Protein AF-A0A4Q3RGC9-F1 (afdb_monomer)

Foldseek 3Di:
DDDDDDDDDDPPPPPPDDDAEEWEAQQAAEREPPQQVRTVVRPPDDDQAYEYEYACVRRVDAHEYEDQEGHYAAYEYDNQYHYEHEDPDPDEEHEYENPHDPDARYEAAANHEYEYEYAAQYEYEYEYDPPHAEEHAEEYEYDYHYQYAYEYADQRRYAYDPNYDYYHDGPDQRYDHPDPDDDDDSDD

Secondary structure (DSSP, 8-state):
---------------------EEEE-S-TT--TT-GGGEES--SS--TT-EEEEEHHHH-S-EEE--SSEEESEEEEESS-EEEEEE-SSSSEEEEEE---SS-SEEE-TT-EEEEEESSS-EEEEEE-TT--EEESSEEEE-SSS--EEEESSTTSEEE-TT-EEEE--SS-SEEESSS--SS----

Solvent-accessible surface area (backbone atoms only — not comparable to full-atom values): 9955 Å² total; per-residue (Å²): 142,84,83,86,82,82,82,81,83,80,81,80,79,81,77,80,76,81,72,72,46,69,29,35,51,61,35,47,44,72,27,56,61,84,42,26,79,25,25,45,61,63,52,83,71,88,46,52,45,26,32,44,34,40,43,17,74,75,38,74,51,61,27,47,31,42,66,75,58,50,49,26,2,23,44,39,29,30,70,47,13,36,42,34,39,40,42,82,60,98,64,63,67,24,39,45,30,32,55,31,57,93,70,71,14,36,35,29,32,56,76,7,35,44,32,33,25,19,89,38,79,25,20,19,32,40,34,40,36,70,90,30,37,28,44,29,35,13,37,40,37,28,33,50,63,10,65,16,29,43,32,39,62,43,90,80,28,61,42,58,42,90,86,32,47,81,47,64,51,34,92,46,68,33,71,31,53,86,62,87,86,73,88,85,81,80,80,119

Sequence (188 aa):
MKRHLLTGFFLLCIFTAFSQTTYSWVGGANGAWGTAANWNPARTTPATNDILVFDGVSIGGPVLTQPSSETIGQLVLEANADLTLERTSTAGTSTLTIGGASGTDLSISSDSKLTLQSAATFNTVMIMASGTTGEVSGNVVITGGGNNRISVKDAGALSFLAGSAAAGNSATSPFSTTTAGTTGSALH

Structure (mmCIF, N/CA/C/O backbone):
data_AF-A0A4Q3RGC9-F1
#
_entry.id   AF-A0A4Q3RGC9-F1
#
loop_
_atom_site.group_PDB
_atom_site.id
_atom_site.type_symbol
_atom_site.label_atom_id
_atom_site.label_alt_id
_atom_site.label_comp_id
_atom_site.label_asym_id
_atom_site.label_entity_id
_atom_site.label_seq_id
_atom_site.pdbx_PDB_ins_code
_atom_site.Cartn_x
_atom_site.Cartn_y
_atom_site.Cartn_z
_atom_site.occupancy
_atom_site.B_iso_or_equiv
_atom_site.auth_seq_id
_atom_site.auth_comp_id
_atom_site.auth_asym_id
_atom_site.auth_atom_id
_atom_site.pdbx_PDB_model_num
ATOM 1 N N . MET A 1 1 ? -43.057 56.807 -15.069 1.00 45.31 1 MET A N 1
ATOM 2 C CA . MET A 1 1 ? -42.564 55.521 -15.612 1.00 45.31 1 MET A CA 1
ATOM 3 C C . MET A 1 1 ? -41.048 55.446 -15.466 1.00 45.31 1 MET A C 1
ATOM 5 O O . MET A 1 1 ? -40.364 56.010 -16.305 1.00 45.31 1 MET A O 1
ATOM 9 N N . LYS A 1 2 ? -40.520 54.808 -14.412 1.00 39.91 2 LYS A N 1
ATOM 10 C CA . LYS A 1 2 ? -39.113 54.363 -14.323 1.00 39.91 2 LYS A CA 1
ATOM 11 C C . LYS A 1 2 ? -39.059 53.141 -13.396 1.00 39.91 2 LYS A C 1
ATOM 13 O O . LYS A 1 2 ? -39.141 53.292 -12.184 1.00 39.91 2 LYS A O 1
ATOM 18 N N . ARG A 1 3 ? -39.018 51.932 -13.967 1.00 44.28 3 ARG A N 1
ATOM 19 C CA . ARG A 1 3 ? -38.710 50.689 -13.239 1.00 44.28 3 ARG A CA 1
ATOM 20 C C . ARG A 1 3 ? -37.220 50.432 -13.432 1.00 44.28 3 ARG A C 1
ATOM 22 O O . ARG A 1 3 ? -36.791 50.197 -14.556 1.00 44.28 3 ARG A O 1
ATOM 29 N N . HIS A 1 4 ? -36.447 50.528 -12.356 1.00 47.84 4 HIS A N 1
ATOM 30 C CA . HIS A 1 4 ? -35.043 50.136 -12.351 1.00 47.84 4 HIS A CA 1
ATOM 31 C C . HIS A 1 4 ? -34.967 48.606 -12.328 1.00 47.84 4 HIS A C 1
ATOM 33 O O . HIS A 1 4 ? -35.461 47.964 -11.404 1.00 47.84 4 HIS A O 1
ATOM 39 N N . LEU A 1 5 ? -34.419 48.041 -13.401 1.00 48.16 5 LEU A N 1
ATOM 40 C CA . LEU A 1 5 ? -34.150 46.619 -13.563 1.00 48.16 5 LEU A CA 1
ATOM 41 C C . LEU A 1 5 ? -32.868 46.289 -12.783 1.00 48.16 5 LEU A C 1
ATOM 43 O O . LEU A 1 5 ? -31.801 46.800 -13.112 1.00 48.16 5 LEU A O 1
ATOM 47 N N . LEU A 1 6 ? -32.992 45.483 -11.729 1.00 49.03 6 LEU A N 1
ATOM 48 C CA . LEU A 1 6 ? -31.876 44.986 -10.929 1.00 49.03 6 LEU A CA 1
ATOM 49 C C . LEU A 1 6 ? -31.350 43.697 -11.579 1.00 49.03 6 LEU A C 1
ATOM 51 O O . LEU A 1 6 ? -32.001 42.656 -11.518 1.00 49.03 6 LEU A O 1
ATOM 55 N N . THR A 1 7 ? -30.199 43.774 -12.241 1.00 55.00 7 THR A N 1
ATOM 56 C CA . THR A 1 7 ? -29.522 42.629 -12.863 1.00 55.00 7 THR A CA 1
ATOM 57 C C . THR A 1 7 ? -28.721 41.879 -11.796 1.00 55.00 7 THR A C 1
ATOM 59 O O . THR A 1 7 ? -27.694 42.366 -11.330 1.00 55.00 7 THR A O 1
ATOM 62 N N . GLY A 1 8 ? -29.197 40.707 -11.373 1.00 57.28 8 GLY A N 1
ATOM 63 C CA . GLY A 1 8 ? -28.457 39.810 -10.483 1.00 57.28 8 GLY A CA 1
ATOM 64 C C . GLY A 1 8 ? -27.400 39.020 -11.257 1.00 57.28 8 GLY A C 1
ATOM 65 O O . GLY A 1 8 ? -27.738 38.250 -12.153 1.00 57.28 8 GLY A O 1
ATOM 66 N N . PHE A 1 9 ? -26.125 39.210 -10.919 1.00 58.22 9 PHE A N 1
ATOM 67 C CA . PHE A 1 9 ? -25.002 38.421 -11.428 1.00 58.22 9 PHE A CA 1
ATOM 68 C C . PHE A 1 9 ? -24.900 37.123 -10.610 1.00 58.22 9 PHE A C 1
ATOM 70 O O . PHE A 1 9 ? -24.513 37.148 -9.443 1.00 58.22 9 PHE A O 1
ATOM 77 N N . PHE A 1 10 ? -25.309 35.996 -11.195 1.00 57.94 10 PHE A N 1
ATOM 78 C CA . PHE A 1 10 ? -25.214 34.677 -10.569 1.00 57.94 10 PHE A CA 1
ATOM 79 C C . PHE A 1 10 ? -23.791 34.137 -10.773 1.00 57.94 10 PHE A C 1
ATOM 81 O O . PHE A 1 10 ? -23.438 33.686 -11.862 1.00 57.94 10 PHE A O 1
ATOM 88 N N . LEU A 1 11 ? -22.951 34.241 -9.741 1.00 63.03 11 LEU A N 1
ATOM 89 C CA . LEU A 1 11 ? -21.610 33.660 -9.729 1.00 63.03 11 LEU A CA 1
ATOM 90 C C . LEU A 1 11 ? -21.741 32.135 -9.586 1.00 63.03 11 LEU A C 1
ATOM 92 O O . LEU A 1 11 ? -22.001 31.621 -8.499 1.00 63.03 11 LEU A O 1
ATOM 96 N N . LEU A 1 12 ? -21.582 31.410 -10.692 1.00 57.38 12 LEU A N 1
ATOM 97 C CA . LEU A 1 12 ? -21.500 29.953 -10.697 1.00 57.38 12 LEU A CA 1
ATOM 98 C C . LEU A 1 12 ? -20.126 29.537 -10.141 1.00 57.38 12 LEU A C 1
ATOM 100 O O . LEU A 1 12 ? -19.141 29.488 -10.875 1.00 57.38 12 LEU A O 1
ATOM 104 N N . CYS A 1 13 ? -20.041 29.261 -8.837 1.00 52.66 13 CYS A N 1
ATOM 105 C CA . CYS A 1 13 ? -18.886 28.570 -8.262 1.00 52.66 13 CYS A CA 1
ATOM 106 C C . CYS A 1 13 ? -18.872 27.133 -8.793 1.00 52.66 13 CYS A C 1
ATOM 108 O O . CYS A 1 13 ? -19.670 26.297 -8.372 1.00 52.66 13 CYS A O 1
ATOM 110 N N . ILE A 1 14 ? -17.978 26.849 -9.737 1.00 56.75 14 ILE A N 1
ATOM 111 C CA . ILE A 1 14 ? -17.737 25.490 -10.216 1.00 56.75 14 ILE A CA 1
ATOM 112 C C . ILE A 1 14 ? -16.969 24.759 -9.107 1.00 56.75 14 ILE A C 1
ATOM 114 O O . ILE A 1 14 ? -15.755 24.894 -8.989 1.00 56.75 14 ILE A O 1
ATOM 118 N N . PHE A 1 15 ? -17.680 24.015 -8.259 1.00 55.50 15 PHE A N 1
ATOM 119 C CA . PHE A 1 15 ? -17.057 23.047 -7.360 1.00 55.50 15 PHE A CA 1
ATOM 120 C C . PHE A 1 15 ? -16.666 21.820 -8.185 1.00 55.50 15 PHE A C 1
ATOM 122 O O . PHE A 1 15 ? -17.518 21.026 -8.577 1.00 55.50 15 PHE A O 1
ATOM 129 N N . THR A 1 16 ? -15.376 21.653 -8.465 1.00 54.00 16 THR A N 1
ATOM 130 C CA . THR A 1 16 ? -14.856 20.384 -8.979 1.00 54.00 16 THR A CA 1
ATOM 131 C C . THR A 1 16 ? -14.802 19.391 -7.823 1.00 54.00 16 THR A C 1
ATOM 133 O O . THR A 1 16 ? -13.842 19.372 -7.054 1.00 54.00 16 THR A O 1
ATOM 136 N N . ALA A 1 17 ? -15.854 18.589 -7.662 1.00 56.62 17 ALA A N 1
ATOM 137 C CA . ALA A 1 17 ? -15.792 17.410 -6.811 1.00 56.62 17 ALA A CA 1
ATOM 138 C C . ALA A 1 17 ? -14.880 16.384 -7.498 1.00 56.62 17 ALA A C 1
ATOM 140 O O . ALA A 1 17 ? -15.228 15.858 -8.555 1.00 56.62 17 ALA A O 1
ATOM 141 N N . PHE A 1 18 ? -13.702 16.118 -6.930 1.00 59.94 18 PHE A N 1
ATOM 142 C CA . PHE A 1 18 ? -12.897 14.978 -7.361 1.00 59.94 18 PHE A CA 1
ATOM 143 C C . PHE A 1 18 ? -13.638 13.709 -6.945 1.00 59.94 18 PHE A C 1
ATOM 145 O O . PHE A 1 18 ? -13.713 13.384 -5.760 1.00 59.94 18 PHE A O 1
ATOM 152 N N . SER A 1 19 ? -14.235 13.025 -7.919 1.00 76.31 19 SER A N 1
ATOM 153 C CA . SER A 1 19 ? -14.790 11.694 -7.697 1.00 76.31 19 SER A CA 1
ATOM 154 C C . SER A 1 19 ? -13.648 10.750 -7.328 1.00 76.31 19 SER A C 1
ATOM 156 O O . SER A 1 19 ? -12.586 10.776 -7.953 1.00 76.31 19 SER A O 1
ATOM 158 N N . GLN A 1 20 ? -13.855 9.950 -6.286 1.00 86.75 20 GLN A N 1
ATOM 159 C CA . GLN A 1 20 ? -12.954 8.862 -5.941 1.00 86.75 20 GLN A CA 1
ATOM 160 C C . GLN A 1 20 ? -12.803 7.940 -7.155 1.00 86.75 20 GLN A C 1
ATOM 162 O O . GLN A 1 20 ? -13.795 7.453 -7.695 1.00 86.75 20 GLN A O 1
ATOM 167 N N . THR A 1 21 ? -11.565 7.718 -7.590 1.00 95.38 21 THR A N 1
ATOM 168 C CA . THR A 1 21 ? -11.273 6.851 -8.735 1.00 95.38 21 THR A CA 1
ATOM 169 C C . THR A 1 21 ? -10.633 5.561 -8.246 1.00 95.38 21 THR A C 1
ATOM 171 O O . THR A 1 21 ? -9.761 5.580 -7.379 1.00 95.38 21 THR A O 1
ATOM 174 N N . THR A 1 22 ? -11.093 4.435 -8.789 1.00 97.06 22 THR A N 1
ATOM 175 C CA . THR A 1 22 ? -10.519 3.114 -8.513 1.00 97.06 22 THR A CA 1
ATOM 176 C C . THR A 1 22 ? -9.522 2.750 -9.597 1.00 97.06 22 THR A C 1
ATOM 178 O O . THR A 1 22 ? -9.835 2.870 -10.780 1.00 97.06 22 THR A O 1
ATOM 181 N N . TYR A 1 23 ? -8.344 2.298 -9.183 1.00 97.75 23 TYR A N 1
ATOM 182 C CA . TYR A 1 23 ? -7.241 1.906 -10.044 1.00 97.75 23 TYR A CA 1
ATOM 183 C C . TYR A 1 23 ? -6.804 0.485 -9.709 1.00 97.75 23 TYR A C 1
ATOM 185 O O . TYR A 1 23 ? -6.340 0.220 -8.601 1.00 97.75 23 TYR A O 1
ATOM 193 N N . SER A 1 24 ? -6.903 -0.417 -10.680 1.00 97.69 24 SER A N 1
ATOM 194 C CA . SER A 1 24 ? -6.418 -1.792 -10.551 1.00 97.69 24 SER A CA 1
ATOM 195 C C . SER A 1 24 ? -4.987 -1.903 -11.064 1.00 97.69 24 SER A C 1
ATOM 197 O O . SER A 1 24 ? -4.659 -1.366 -12.125 1.00 97.69 24 SER A O 1
ATOM 199 N N . TRP A 1 25 ? -4.127 -2.601 -10.327 1.00 97.94 25 TRP A N 1
ATOM 200 C CA . TRP A 1 25 ? -2.757 -2.861 -10.753 1.00 97.94 25 TRP A CA 1
ATOM 201 C C . TRP A 1 25 ? -2.716 -3.774 -11.981 1.00 97.94 25 TRP A C 1
ATOM 203 O O . TRP A 1 25 ? -3.286 -4.861 -11.985 1.00 97.94 25 TRP A O 1
ATOM 213 N N . VAL A 1 26 ? -1.981 -3.347 -13.005 1.00 96.38 26 VAL A N 1
ATOM 214 C CA . VAL A 1 26 ? -1.702 -4.118 -14.231 1.00 96.38 26 VAL A CA 1
ATOM 215 C C . VAL A 1 26 ? -0.210 -4.122 -14.589 1.00 96.38 26 VAL A C 1
ATOM 217 O O . VAL A 1 26 ? 0.184 -4.644 -15.626 1.00 96.38 26 VAL A O 1
ATOM 220 N N . GLY A 1 27 ? 0.648 -3.564 -13.727 1.00 93.75 27 GLY A N 1
ATOM 221 C CA . GLY A 1 27 ? 2.093 -3.440 -13.957 1.00 93.75 27 GLY A CA 1
ATOM 222 C C . GLY A 1 27 ? 2.900 -4.737 -13.838 1.00 93.75 27 GLY A C 1
ATOM 223 O O . GLY A 1 27 ? 4.123 -4.708 -13.977 1.00 93.75 27 GLY A O 1
ATOM 224 N N . GLY A 1 28 ? 2.247 -5.867 -13.550 1.00 92.31 28 GLY A N 1
ATOM 225 C CA . GLY A 1 28 ? 2.900 -7.153 -13.306 1.00 92.31 28 GLY A CA 1
ATOM 226 C C . GLY A 1 28 ? 3.806 -7.149 -12.068 1.00 92.31 28 GLY A C 1
ATOM 227 O O . GLY A 1 28 ? 3.738 -6.251 -11.226 1.00 92.31 28 GLY A O 1
ATOM 228 N N . ALA A 1 29 ? 4.669 -8.162 -11.964 1.00 90.75 29 ALA A N 1
ATOM 229 C CA . ALA A 1 29 ? 5.449 -8.444 -10.756 1.00 90.75 29 ALA A CA 1
ATOM 230 C C . ALA A 1 29 ? 6.449 -7.343 -10.351 1.00 90.75 29 ALA A C 1
ATOM 232 O O . ALA A 1 29 ? 6.719 -7.178 -9.170 1.00 90.75 29 ALA A O 1
ATOM 233 N N . ASN A 1 30 ? 7.002 -6.591 -11.308 1.00 87.69 30 ASN A N 1
ATOM 234 C CA . ASN A 1 30 ? 8.050 -5.586 -11.053 1.00 87.69 30 ASN A CA 1
ATOM 235 C C . ASN A 1 30 ? 7.679 -4.194 -11.590 1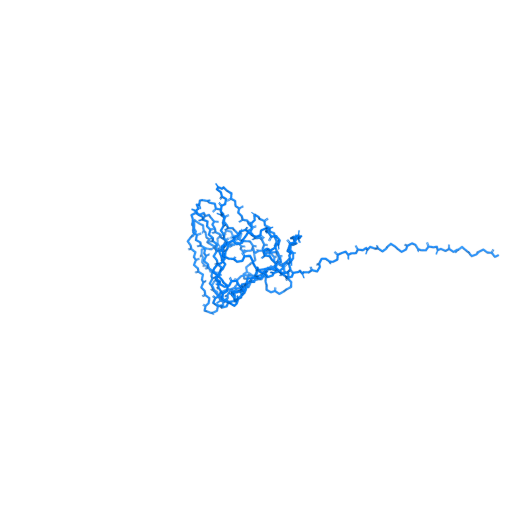.00 87.69 30 ASN A C 1
ATOM 237 O O . ASN A 1 30 ? 8.552 -3.366 -11.861 1.00 87.69 30 ASN A O 1
ATOM 241 N N . GLY A 1 31 ? 6.387 -3.942 -11.813 1.00 92.38 31 GLY A N 1
ATOM 242 C CA . GLY A 1 31 ? 5.919 -2.643 -12.276 1.00 92.38 31 GLY A CA 1
ATOM 243 C C . GLY A 1 31 ? 6.235 -1.538 -11.264 1.00 92.38 31 GLY A C 1
ATOM 244 O O . GLY A 1 31 ? 6.077 -1.691 -10.051 1.00 92.38 31 GLY A O 1
ATOM 245 N N . ALA A 1 32 ? 6.660 -0.379 -11.757 1.00 94.12 32 ALA A N 1
ATOM 246 C CA . ALA A 1 32 ? 6.879 0.797 -10.926 1.00 94.12 32 ALA A CA 1
ATOM 247 C C . ALA A 1 32 ? 5.549 1.474 -10.558 1.00 94.12 32 ALA A C 1
ATOM 249 O O . ALA A 1 32 ? 4.773 1.840 -11.443 1.00 94.12 32 ALA A O 1
ATOM 250 N N . TRP A 1 33 ? 5.327 1.702 -9.262 1.00 95.50 33 TRP A N 1
ATOM 251 C CA . TRP A 1 33 ? 4.112 2.308 -8.703 1.00 95.50 33 TRP A CA 1
ATOM 252 C C . TRP A 1 33 ? 3.728 3.639 -9.362 1.00 95.50 33 TRP A C 1
ATOM 254 O O . TRP A 1 33 ? 2.570 3.874 -9.684 1.00 95.50 33 TRP A O 1
ATOM 264 N N . GLY A 1 34 ? 4.703 4.524 -9.591 1.00 94.69 34 GLY A N 1
ATOM 265 C CA . GLY A 1 34 ? 4.463 5.852 -10.169 1.00 94.69 34 GLY A CA 1
ATOM 266 C C . GLY A 1 34 ? 4.232 5.869 -11.685 1.00 94.69 34 GLY A C 1
ATOM 267 O O . GLY A 1 34 ? 3.995 6.934 -12.248 1.00 94.69 34 GLY A O 1
ATOM 268 N N . THR A 1 35 ? 4.333 4.726 -12.372 1.00 96.31 35 THR A N 1
ATOM 269 C CA . THR A 1 35 ? 4.109 4.661 -13.823 1.00 96.31 35 THR A CA 1
ATOM 270 C C . THR A 1 35 ? 2.618 4.529 -14.100 1.00 96.31 35 THR A C 1
ATOM 272 O O . THR A 1 35 ? 2.029 3.493 -13.817 1.00 96.31 35 THR A O 1
ATOM 275 N N . ALA A 1 36 ? 2.010 5.559 -14.695 1.00 97.19 36 ALA A N 1
ATOM 276 C CA . ALA A 1 36 ? 0.563 5.614 -14.922 1.00 97.19 36 ALA A CA 1
ATOM 277 C C . ALA A 1 36 ? 0.002 4.384 -15.660 1.00 97.19 36 ALA A C 1
ATOM 279 O O . ALA A 1 36 ? -1.074 3.915 -15.310 1.00 97.19 36 ALA A O 1
ATOM 280 N N . ALA A 1 37 ? 0.740 3.842 -16.635 1.00 97.06 37 ALA A N 1
ATOM 281 C CA . ALA A 1 37 ? 0.334 2.673 -17.422 1.00 97.06 37 ALA A CA 1
ATOM 282 C C . ALA A 1 37 ? 0.338 1.342 -16.640 1.00 97.06 37 ALA A C 1
ATOM 284 O O . ALA A 1 37 ? -0.196 0.356 -17.136 1.00 97.06 37 ALA A O 1
ATOM 285 N N . ASN A 1 38 ? 0.908 1.306 -15.431 1.00 97.25 38 ASN A N 1
ATOM 286 C CA . ASN A 1 38 ? 0.832 0.143 -14.538 1.00 97.25 38 ASN A CA 1
ATOM 287 C C . ASN A 1 38 ? -0.478 0.094 -13.739 1.00 97.25 38 ASN A C 1
ATOM 289 O O . ASN A 1 38 ? -0.678 -0.826 -12.947 1.00 97.25 38 ASN A O 1
ATOM 293 N N . TRP A 1 39 ? -1.367 1.060 -13.961 1.00 97.69 39 TRP A N 1
ATOM 294 C CA . TRP A 1 39 ? -2.703 1.131 -13.392 1.00 97.69 39 TRP A CA 1
ATOM 295 C C . TRP A 1 39 ? -3.742 1.113 -14.512 1.00 97.69 39 TRP A C 1
ATOM 297 O O . TRP A 1 39 ? -3.512 1.663 -15.592 1.00 97.69 39 TRP A O 1
ATOM 307 N N . ASN A 1 40 ? -4.894 0.504 -14.243 1.00 96.38 40 ASN A N 1
ATOM 308 C CA . ASN A 1 40 ? -6.069 0.565 -15.099 1.00 96.38 40 ASN A CA 1
ATOM 309 C C . ASN A 1 40 ? -7.263 1.148 -14.317 1.00 96.38 40 ASN A C 1
ATOM 311 O O . ASN A 1 40 ? -7.651 0.551 -13.311 1.00 96.38 40 ASN A O 1
ATOM 315 N N . PRO A 1 41 ? -7.861 2.275 -14.755 1.00 97.06 41 PRO A N 1
ATOM 316 C CA . PRO A 1 41 ? -7.407 3.149 -15.846 1.00 97.06 41 PRO A CA 1
ATOM 317 C C . PRO A 1 41 ? -6.016 3.753 -15.572 1.00 97.06 41 PRO A C 1
ATOM 319 O O . PRO A 1 41 ? -5.497 3.653 -14.467 1.00 97.06 41 PRO A O 1
ATOM 322 N N . ALA A 1 42 ? -5.380 4.381 -16.564 1.00 97.38 42 ALA A N 1
ATOM 323 C CA . ALA A 1 42 ? -4.051 4.960 -16.353 1.00 97.38 42 ALA A CA 1
ATOM 324 C C . ALA A 1 42 ? -4.091 6.083 -15.296 1.00 97.38 42 ALA A C 1
ATOM 326 O O . ALA A 1 42 ? -4.779 7.090 -15.470 1.00 97.38 42 ALA A O 1
ATOM 327 N N . ARG A 1 43 ? -3.317 5.938 -14.213 1.00 96.50 43 ARG A N 1
ATOM 328 C CA . ARG A 1 43 ? -3.284 6.890 -13.087 1.00 96.50 43 ARG A CA 1
ATOM 329 C C . ARG A 1 43 ? -2.337 8.062 -13.369 1.00 96.50 43 ARG A C 1
ATOM 331 O O . ARG A 1 43 ? -1.239 8.135 -12.826 1.00 96.50 43 ARG A O 1
ATOM 338 N N . THR A 1 44 ? -2.729 8.973 -14.263 1.00 95.75 44 THR A N 1
ATOM 339 C CA . THR A 1 44 ? -1.898 10.134 -14.663 1.00 95.75 44 THR A CA 1
ATOM 340 C C . THR A 1 44 ? -1.911 11.278 -13.655 1.00 95.75 44 THR A C 1
ATOM 342 O O . THR A 1 44 ? -1.025 12.131 -13.672 1.00 95.75 44 THR A O 1
ATOM 345 N N . THR A 1 45 ? -2.921 11.320 -12.789 1.00 93.25 45 THR A N 1
ATOM 346 C CA . THR A 1 45 ? -3.072 12.353 -11.763 1.00 93.25 45 THR A CA 1
ATOM 347 C C . THR A 1 45 ? -3.408 11.683 -10.436 1.00 93.25 45 THR A C 1
ATOM 349 O O . THR A 1 45 ? -4.584 11.549 -10.110 1.00 93.25 45 THR A O 1
ATOM 352 N N . PRO A 1 46 ? -2.385 11.226 -9.689 1.00 94.19 46 PRO A N 1
ATOM 353 C CA . PRO A 1 46 ? -2.554 10.732 -8.330 1.00 94.19 46 PRO A CA 1
ATOM 354 C C . PRO A 1 46 ? -3.359 11.700 -7.462 1.00 94.19 46 PRO A C 1
ATOM 356 O O . PRO A 1 46 ? -2.980 12.865 -7.318 1.00 94.19 46 PRO A O 1
ATOM 359 N N . ALA A 1 47 ? -4.447 11.218 -6.870 1.00 94.50 47 ALA A N 1
ATOM 360 C CA . ALA A 1 47 ? -5.264 11.959 -5.924 1.00 94.50 47 ALA A CA 1
ATOM 361 C C . ALA A 1 47 ? -5.295 11.260 -4.560 1.00 94.50 47 ALA A C 1
ATOM 363 O O . ALA A 1 47 ? -5.138 10.045 -4.432 1.00 94.50 47 ALA A O 1
ATOM 364 N N . THR A 1 48 ? -5.513 12.051 -3.510 1.00 95.38 48 THR A N 1
ATOM 365 C CA . THR A 1 48 ? -5.462 11.573 -2.121 1.00 95.38 48 THR A CA 1
ATOM 366 C C . THR A 1 48 ? -6.652 10.718 -1.712 1.00 95.38 48 THR A C 1
ATOM 368 O O . THR A 1 48 ? -6.664 10.205 -0.602 1.00 95.38 48 THR A O 1
ATOM 371 N N . ASN A 1 49 ? -7.663 10.604 -2.570 1.00 94.88 49 ASN A N 1
ATOM 372 C CA . ASN A 1 49 ? -8.867 9.808 -2.363 1.00 94.88 49 ASN A CA 1
ATOM 373 C C . ASN A 1 49 ? -8.930 8.583 -3.288 1.00 94.88 49 ASN A C 1
ATOM 375 O O . ASN A 1 49 ? -9.958 7.913 -3.323 1.00 94.88 49 ASN A O 1
ATOM 379 N N . ASP A 1 50 ? -7.861 8.284 -4.030 1.00 97.19 50 ASP A N 1
ATOM 380 C CA . ASP A 1 50 ? -7.819 7.133 -4.933 1.00 97.19 50 ASP A CA 1
ATOM 381 C C . ASP A 1 50 ? -7.969 5.805 -4.179 1.00 97.19 50 ASP A C 1
ATOM 383 O O . ASP A 1 50 ? -7.435 5.644 -3.079 1.00 97.19 50 ASP A O 1
ATOM 387 N N . ILE A 1 51 ? -8.663 4.845 -4.794 1.00 98.00 51 ILE A N 1
ATOM 388 C CA . ILE A 1 51 ? -8.691 3.441 -4.362 1.00 98.00 51 ILE A CA 1
ATOM 389 C C . ILE A 1 51 ? -7.685 2.687 -5.216 1.00 98.00 51 ILE A C 1
ATOM 391 O O . ILE A 1 51 ? -7.831 2.643 -6.438 1.00 98.00 51 ILE A O 1
ATOM 395 N N . LEU A 1 52 ? -6.680 2.085 -4.588 1.00 98.19 52 LEU A N 1
ATOM 396 C CA . LEU A 1 52 ? -5.703 1.250 -5.277 1.00 98.19 52 LEU A CA 1
ATOM 397 C C . LEU A 1 52 ? -5.981 -0.221 -4.981 1.00 98.19 52 LEU A C 1
ATOM 399 O O . LEU A 1 52 ? -5.991 -0.630 -3.820 1.00 98.19 52 LEU A O 1
ATOM 403 N N . VAL A 1 53 ? -6.195 -1.002 -6.036 1.00 98.25 53 VAL A N 1
ATOM 404 C CA . VAL A 1 53 ? -6.591 -2.409 -5.954 1.00 98.25 53 VAL A CA 1
ATOM 405 C C . VAL A 1 53 ? -5.499 -3.294 -6.538 1.00 98.25 53 VAL A C 1
ATOM 407 O O . VAL A 1 53 ? -5.082 -3.119 -7.686 1.00 98.25 53 VAL A O 1
ATOM 410 N N . PHE A 1 54 ? -5.067 -4.275 -5.756 1.00 98.38 54 PHE A N 1
ATOM 411 C CA . PHE A 1 54 ? -4.271 -5.404 -6.214 1.00 98.38 54 PHE A CA 1
ATOM 412 C C . PHE A 1 54 ? -5.159 -6.645 -6.181 1.00 98.38 54 PHE A C 1
ATOM 414 O O . PHE A 1 54 ? -5.535 -7.108 -5.109 1.00 98.38 54 PHE A O 1
ATOM 421 N N . ASP A 1 55 ? -5.484 -7.164 -7.361 1.00 96.81 55 ASP A N 1
ATOM 422 C CA . ASP A 1 55 ? -6.255 -8.394 -7.549 1.00 96.81 55 ASP A CA 1
ATOM 423 C C . ASP A 1 55 ? -5.302 -9.519 -7.973 1.00 96.81 55 ASP A C 1
ATOM 425 O O . ASP A 1 55 ? -4.698 -9.462 -9.049 1.00 96.81 55 ASP A O 1
ATOM 429 N N . GLY A 1 56 ? -5.173 -10.542 -7.124 1.00 94.19 56 GLY A N 1
ATOM 430 C CA . GLY A 1 56 ? -4.292 -11.693 -7.327 1.00 94.19 56 GLY A CA 1
ATOM 431 C C . GLY A 1 56 ? -4.521 -12.442 -8.644 1.00 94.19 56 GLY A C 1
ATOM 432 O O . GLY A 1 56 ? -3.560 -12.911 -9.261 1.00 94.19 56 GLY A O 1
ATOM 433 N N . VAL A 1 57 ? -5.767 -12.502 -9.124 1.00 91.12 57 VAL A N 1
ATOM 434 C CA . VAL A 1 57 ? -6.120 -13.158 -10.393 1.00 91.12 57 VAL A CA 1
ATOM 435 C C . VAL A 1 57 ? -5.571 -12.364 -11.575 1.00 91.12 57 VAL A C 1
ATOM 437 O O . VAL A 1 57 ? -5.048 -12.947 -12.526 1.00 91.12 57 VAL A O 1
ATOM 440 N N . SER A 1 58 ? -5.651 -11.037 -11.498 1.00 88.44 58 SER A N 1
ATOM 441 C CA . SER A 1 58 ? -5.214 -10.126 -12.557 1.00 88.44 58 SER A CA 1
ATOM 442 C C . SER A 1 58 ? -3.688 -9.972 -12.623 1.00 88.44 58 SER A C 1
ATOM 444 O O . SER A 1 58 ? -3.129 -9.825 -13.710 1.00 88.44 58 SER A O 1
ATOM 446 N N . ILE A 1 59 ? -2.993 -10.023 -11.480 1.00 88.88 59 ILE A N 1
ATOM 447 C CA . ILE A 1 59 ? -1.531 -9.832 -11.406 1.00 88.88 59 ILE A CA 1
ATOM 448 C C . ILE A 1 59 ? -0.728 -11.115 -11.682 1.00 88.88 59 ILE A C 1
ATOM 450 O O . ILE A 1 59 ? 0.421 -11.027 -12.116 1.00 88.88 59 ILE A O 1
ATOM 454 N N . GLY A 1 60 ? -1.312 -12.300 -11.452 1.00 80.19 60 GLY A N 1
ATOM 455 C CA . GLY A 1 60 ? -0.718 -13.600 -11.797 1.00 80.19 60 GLY A CA 1
ATOM 456 C C . GLY A 1 60 ? 0.503 -14.026 -10.966 1.00 80.19 60 GLY A C 1
ATOM 457 O O . GLY A 1 60 ? 1.163 -15.006 -11.315 1.00 80.19 60 GLY A O 1
ATOM 458 N N . GLY A 1 61 ? 0.827 -13.311 -9.885 1.00 88.38 61 GLY A N 1
ATOM 459 C CA . GLY A 1 61 ? 1.941 -13.628 -8.993 1.00 88.38 61 GLY A CA 1
ATOM 460 C C . GLY A 1 61 ? 2.313 -12.482 -8.044 1.00 88.38 61 GLY A C 1
ATOM 461 O O . GLY A 1 61 ? 1.636 -11.453 -8.033 1.00 88.38 61 GLY A O 1
ATOM 462 N N . PRO A 1 62 ? 3.392 -12.643 -7.253 1.00 91.44 62 PRO A N 1
ATOM 463 C CA . PRO A 1 62 ? 3.843 -11.622 -6.317 1.00 91.44 62 PRO A CA 1
ATOM 464 C C . PRO A 1 62 ? 4.236 -10.326 -7.020 1.00 91.44 62 PRO A C 1
ATOM 466 O O . PRO A 1 62 ? 4.929 -10.345 -8.040 1.00 91.44 62 PRO A O 1
ATOM 469 N N . VAL A 1 63 ? 3.833 -9.201 -6.441 1.00 92.81 63 VAL A N 1
ATOM 470 C CA . VAL A 1 63 ? 4.187 -7.861 -6.904 1.00 92.81 63 VAL A CA 1
ATOM 471 C C . VAL A 1 63 ? 5.152 -7.225 -5.921 1.00 92.81 63 VAL A C 1
ATOM 473 O O . VAL A 1 63 ? 4.859 -7.112 -4.735 1.00 92.81 63 VAL A O 1
ATOM 476 N N . LEU A 1 64 ? 6.284 -6.750 -6.428 1.00 92.12 64 LEU A N 1
ATOM 477 C CA . LEU A 1 64 ? 7.210 -5.884 -5.720 1.00 92.12 64 LEU A CA 1
ATOM 478 C C . LEU A 1 64 ? 7.124 -4.493 -6.330 1.00 92.12 64 LEU A C 1
ATOM 480 O O . LEU A 1 64 ? 7.418 -4.279 -7.506 1.00 92.12 64 LEU A O 1
ATOM 484 N N . THR A 1 65 ? 6.719 -3.526 -5.518 1.00 92.12 65 THR A N 1
ATOM 485 C CA . THR A 1 65 ? 6.611 -2.141 -5.960 1.00 92.12 65 THR A CA 1
ATOM 486 C C . THR A 1 65 ? 6.739 -1.183 -4.781 1.00 92.12 65 THR A C 1
ATOM 488 O O . THR A 1 65 ? 6.884 -1.601 -3.634 1.00 92.12 65 THR A O 1
ATOM 491 N N . GLN A 1 66 ? 6.746 0.121 -5.043 1.00 84.00 66 GLN A N 1
ATOM 492 C CA . GLN A 1 66 ? 6.963 1.105 -3.990 1.00 84.00 66 GLN A CA 1
ATOM 493 C C . GLN A 1 66 ? 6.435 2.494 -4.360 1.00 84.00 66 GLN A C 1
ATOM 495 O O . GLN A 1 66 ? 6.892 3.066 -5.354 1.00 84.00 66 GLN A O 1
ATOM 500 N N . PRO A 1 67 ? 5.590 3.118 -3.524 1.00 84.75 67 PRO A N 1
ATOM 501 C CA . PRO A 1 67 ? 5.349 4.550 -3.627 1.00 84.75 67 PRO A CA 1
ATOM 502 C C . PRO A 1 67 ? 6.603 5.343 -3.211 1.00 84.75 67 PRO A C 1
ATOM 504 O O . PRO A 1 67 ? 7.349 4.949 -2.311 1.00 84.75 67 PRO A O 1
ATOM 507 N N . SER A 1 68 ? 6.859 6.500 -3.824 1.00 83.19 68 SER A N 1
ATOM 508 C CA . SER A 1 68 ? 7.950 7.386 -3.378 1.00 83.19 68 SER A CA 1
ATOM 509 C C . SER A 1 68 ? 7.641 7.982 -2.002 1.00 83.19 68 SER A C 1
ATOM 511 O O . SER A 1 68 ? 8.462 7.900 -1.088 1.00 83.19 68 SER A O 1
ATOM 513 N N . SER A 1 69 ? 6.445 8.550 -1.868 1.00 92.38 69 SER A N 1
ATOM 514 C CA . SER A 1 69 ? 5.658 8.813 -0.659 1.00 92.38 69 SER A CA 1
ATOM 515 C C . SER A 1 69 ? 4.378 9.491 -1.141 1.00 92.38 69 SER A C 1
ATOM 517 O O . SER A 1 69 ? 4.469 10.427 -1.934 1.00 92.38 69 SER A O 1
ATOM 519 N N . GLU A 1 70 ? 3.207 9.037 -0.716 1.00 96.00 70 GLU A N 1
ATOM 520 C CA . GLU A 1 70 ? 1.938 9.652 -1.122 1.00 96.00 70 GLU A CA 1
ATOM 521 C C . GLU A 1 70 ? 0.819 9.370 -0.119 1.00 96.00 70 GLU A C 1
ATOM 523 O O . GLU A 1 70 ? 0.971 8.552 0.792 1.00 96.00 70 GLU A O 1
ATOM 528 N N . THR A 1 71 ? -0.309 10.043 -0.324 1.00 97.38 71 THR A N 1
ATOM 529 C CA . THR A 1 71 ? -1.575 9.731 0.336 1.00 97.38 71 THR A CA 1
ATOM 530 C C . THR A 1 71 ? -2.535 9.161 -0.698 1.00 97.38 71 THR A C 1
ATOM 532 O O . THR A 1 71 ? -2.623 9.702 -1.798 1.00 97.38 71 THR A O 1
ATOM 535 N N . ILE A 1 72 ? -3.261 8.111 -0.330 1.00 97.94 72 ILE A N 1
ATOM 536 C CA . ILE A 1 72 ? -4.350 7.510 -1.109 1.00 97.94 72 ILE A CA 1
ATOM 537 C C . ILE A 1 72 ? -5.592 7.392 -0.232 1.00 97.94 72 ILE A C 1
ATOM 539 O O . ILE A 1 72 ? -5.483 7.444 0.992 1.00 97.94 72 ILE A O 1
ATOM 543 N N . GLY A 1 73 ? -6.761 7.215 -0.841 1.00 97.88 73 GLY A N 1
ATOM 544 C CA . GLY A 1 73 ? -7.992 6.991 -0.092 1.00 97.88 73 GLY A CA 1
ATOM 545 C C . GLY A 1 73 ? -7.971 5.613 0.548 1.00 97.88 73 GLY A C 1
ATOM 546 O O . GLY A 1 73 ? -8.088 5.506 1.766 1.00 97.88 73 GLY A O 1
ATOM 547 N N . GLN A 1 74 ? -7.776 4.579 -0.279 1.00 98.44 74 GLN A N 1
ATOM 548 C CA . GLN A 1 74 ? -7.879 3.181 0.141 1.00 98.44 74 GLN A CA 1
ATOM 549 C C . GLN A 1 74 ? -6.852 2.280 -0.552 1.00 98.44 74 GLN A C 1
ATOM 551 O O . GLN A 1 74 ? -6.492 2.514 -1.708 1.00 98.44 74 GLN A O 1
ATOM 556 N N . LEU A 1 75 ? -6.428 1.223 0.140 1.00 98.56 75 LEU A N 1
ATOM 557 C CA . LEU A 1 75 ? -5.650 0.113 -0.407 1.00 98.56 75 LEU A CA 1
ATOM 558 C C . LEU A 1 75 ? -6.423 -1.194 -0.223 1.00 98.56 75 LEU A C 1
ATOM 560 O O . LEU A 1 75 ? -6.766 -1.559 0.902 1.00 98.56 75 LEU A O 1
ATOM 564 N N . VAL A 1 76 ? -6.642 -1.909 -1.323 1.00 98.56 76 VAL A N 1
ATOM 565 C CA . VAL A 1 76 ? -7.387 -3.171 -1.352 1.00 98.56 76 VAL A CA 1
ATOM 566 C C . VAL A 1 76 ? -6.509 -4.263 -1.950 1.00 98.56 76 VAL A C 1
ATOM 568 O O . VAL A 1 76 ? -6.014 -4.128 -3.069 1.00 98.56 76 VAL A O 1
ATOM 571 N N . LEU A 1 77 ? -6.308 -5.343 -1.198 1.00 98.56 77 LEU A N 1
ATOM 572 C CA . LEU A 1 77 ? -5.679 -6.575 -1.665 1.00 98.56 77 LEU A CA 1
ATOM 573 C C . LEU A 1 77 ? -6.732 -7.677 -1.660 1.00 98.56 77 LEU A C 1
ATOM 575 O O . LEU A 1 77 ? -7.260 -8.026 -0.601 1.00 98.56 77 LEU A O 1
ATOM 579 N N . GLU A 1 78 ? -7.009 -8.234 -2.832 1.00 97.94 78 GLU A N 1
ATOM 580 C CA . GLU A 1 78 ? -8.064 -9.221 -3.017 1.00 97.94 78 GLU A CA 1
ATOM 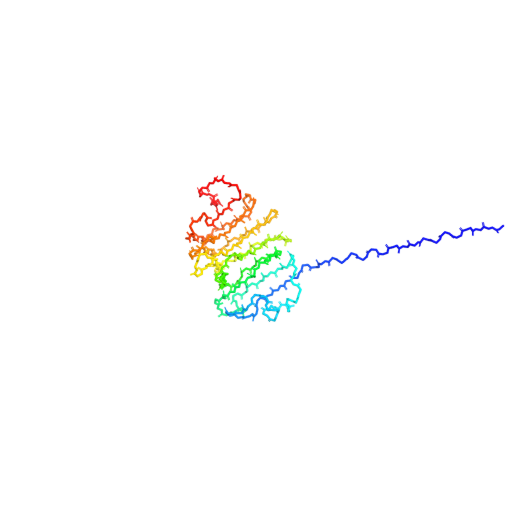581 C C . GLU A 1 78 ? -7.642 -10.397 -3.898 1.00 97.94 78 GLU A C 1
ATOM 583 O O . GLU A 1 78 ? -6.639 -10.354 -4.611 1.00 97.94 78 GLU A O 1
ATOM 588 N N . ALA A 1 79 ? -8.426 -11.474 -3.821 1.00 96.12 79 ALA A N 1
ATOM 589 C CA . ALA A 1 79 ? -8.317 -12.643 -4.686 1.00 96.12 79 ALA A CA 1
ATOM 590 C C . ALA A 1 79 ? -6.899 -13.252 -4.764 1.00 96.12 79 ALA A C 1
ATOM 592 O O . ALA A 1 79 ? -6.423 -13.613 -5.841 1.00 96.12 79 ALA A O 1
ATOM 593 N N . ASN A 1 80 ? -6.260 -13.445 -3.601 1.00 96.25 80 ASN A N 1
ATOM 594 C CA . ASN A 1 80 ? -4.899 -13.981 -3.432 1.00 96.25 80 ASN A CA 1
ATOM 595 C C . ASN A 1 80 ? -3.783 -13.018 -3.873 1.00 96.25 80 ASN A C 1
ATOM 597 O O . ASN A 1 80 ? -2.739 -13.448 -4.371 1.00 96.25 80 ASN A O 1
ATOM 601 N N . ALA A 1 81 ? -3.989 -11.710 -3.728 1.00 97.94 81 ALA A N 1
ATOM 602 C CA . ALA A 1 81 ? -2.952 -10.734 -4.032 1.00 97.94 81 ALA A CA 1
ATOM 603 C C . ALA A 1 81 ? -1.764 -10.866 -3.070 1.00 97.94 81 ALA A C 1
ATOM 605 O O . ALA A 1 81 ? -1.933 -10.834 -1.853 1.00 97.94 81 ALA A O 1
ATOM 606 N N . ASP A 1 82 ? -0.549 -10.952 -3.610 1.00 97.69 82 ASP A N 1
ATOM 607 C CA . ASP A 1 82 ? 0.699 -10.936 -2.842 1.00 97.69 82 ASP A CA 1
ATOM 608 C C . ASP A 1 82 ? 1.471 -9.656 -3.181 1.00 97.69 82 ASP A C 1
ATOM 610 O O . ASP A 1 82 ? 2.117 -9.561 -4.225 1.00 97.69 82 ASP A O 1
ATOM 614 N N . LEU A 1 83 ? 1.350 -8.644 -2.321 1.00 98.00 83 LEU A N 1
ATOM 615 C CA . LEU A 1 83 ? 1.966 -7.335 -2.505 1.00 98.00 83 LEU A CA 1
ATOM 616 C C . LEU A 1 83 ? 3.110 -7.137 -1.519 1.00 98.00 83 LEU A C 1
ATOM 618 O O . LEU A 1 83 ? 2.924 -7.134 -0.303 1.00 98.00 83 LEU A O 1
ATOM 622 N N . THR A 1 84 ? 4.284 -6.844 -2.056 1.00 96.19 84 THR A N 1
ATOM 623 C CA . THR A 1 84 ? 5.441 -6.363 -1.315 1.00 96.19 84 THR A CA 1
ATOM 624 C C . THR A 1 84 ? 5.680 -4.894 -1.631 1.00 96.19 84 THR A C 1
ATOM 626 O O . THR A 1 84 ? 6.014 -4.522 -2.758 1.00 96.19 84 THR A O 1
ATOM 629 N N . LEU A 1 85 ? 5.540 -4.057 -0.606 1.00 95.38 85 LEU A N 1
ATOM 630 C CA . LEU A 1 85 ? 6.003 -2.681 -0.620 1.00 95.38 85 LEU A CA 1
ATOM 631 C C . LEU A 1 85 ? 7.447 -2.658 -0.123 1.00 95.38 85 LEU A C 1
ATOM 633 O O . LEU A 1 85 ? 7.715 -2.940 1.048 1.00 95.38 85 LEU A O 1
ATOM 637 N N . GLU A 1 86 ? 8.379 -2.328 -1.013 1.00 91.69 86 GLU A N 1
ATOM 638 C CA . GLU A 1 86 ? 9.804 -2.305 -0.684 1.00 91.69 86 GLU A CA 1
ATOM 639 C C . GLU A 1 86 ? 10.460 -0.988 -1.051 1.00 91.69 86 GLU A C 1
ATOM 641 O O . GLU A 1 86 ? 10.512 -0.609 -2.218 1.00 91.69 86 GLU A O 1
ATOM 646 N N . ARG A 1 87 ? 11.096 -0.342 -0.069 1.00 86.81 87 ARG A N 1
ATOM 647 C CA . ARG A 1 87 ? 12.019 0.743 -0.367 1.00 86.81 87 ARG A CA 1
ATOM 648 C C . ARG A 1 87 ? 13.288 0.244 -1.063 1.00 86.81 87 ARG A C 1
ATOM 650 O O . ARG A 1 87 ? 14.174 -0.276 -0.392 1.00 86.81 87 ARG A O 1
ATOM 657 N N . THR A 1 88 ? 13.404 0.501 -2.368 1.00 76.88 88 THR A N 1
ATOM 658 C CA . THR A 1 88 ? 14.577 0.124 -3.191 1.00 76.88 88 THR A CA 1
ATOM 659 C C . THR A 1 88 ? 15.659 1.211 -3.255 1.00 76.88 88 THR A C 1
ATOM 661 O O . THR A 1 88 ? 16.795 0.953 -3.648 1.00 76.88 88 THR A O 1
ATOM 664 N N . SER A 1 89 ? 15.339 2.444 -2.845 1.00 77.50 89 SER A N 1
ATOM 665 C CA . SER A 1 89 ? 16.314 3.539 -2.732 1.00 77.50 89 SER A CA 1
ATOM 666 C C . SER A 1 89 ? 17.302 3.306 -1.583 1.00 77.50 89 SER A C 1
ATOM 668 O O . SER A 1 89 ? 16.916 2.840 -0.515 1.00 77.50 89 SER A O 1
ATOM 670 N N . THR A 1 90 ? 18.559 3.725 -1.764 1.00 78.94 90 THR A N 1
ATOM 671 C CA . THR A 1 90 ? 19.659 3.532 -0.802 1.00 78.94 90 THR A CA 1
ATOM 672 C C . THR A 1 90 ? 19.708 4.559 0.342 1.00 78.94 90 THR A C 1
ATOM 674 O O . THR A 1 90 ? 20.761 4.746 0.952 1.00 78.94 90 THR A O 1
ATOM 677 N N . ALA A 1 91 ? 18.621 5.288 0.609 1.00 84.00 91 ALA A N 1
ATOM 678 C CA . ALA A 1 91 ? 18.501 6.216 1.740 1.00 84.00 91 ALA A CA 1
ATOM 679 C C . ALA A 1 91 ? 17.033 6.565 2.017 1.00 84.00 91 ALA A C 1
ATOM 681 O O . ALA A 1 91 ? 16.211 6.528 1.106 1.00 84.00 91 ALA A O 1
ATOM 682 N N . GLY A 1 92 ? 16.706 6.990 3.242 1.00 87.50 92 GLY A N 1
ATOM 683 C CA . GLY A 1 92 ? 15.439 7.657 3.577 1.00 87.50 92 GLY A CA 1
ATOM 684 C C . GLY A 1 92 ? 14.248 6.742 3.890 1.00 87.50 92 GLY A C 1
ATOM 685 O O . GLY A 1 92 ? 14.402 5.568 4.226 1.00 87.50 92 GLY A O 1
ATOM 686 N N . THR A 1 93 ? 13.049 7.317 3.790 1.00 89.69 93 THR A N 1
ATOM 687 C CA . THR A 1 93 ? 11.769 6.672 4.119 1.00 89.69 93 THR A CA 1
ATOM 688 C C . THR A 1 93 ? 10.804 6.807 2.945 1.00 89.69 93 THR A C 1
ATOM 690 O O . THR A 1 93 ? 10.711 7.879 2.351 1.00 89.69 93 THR A O 1
ATOM 693 N N . SER A 1 94 ? 10.094 5.731 2.611 1.00 92.06 94 SER A N 1
ATOM 694 C CA . SER A 1 94 ? 8.871 5.775 1.810 1.00 92.06 94 SER A CA 1
ATOM 695 C C . SER A 1 94 ? 7.678 5.664 2.740 1.00 92.06 94 SER A C 1
ATOM 697 O O . SER A 1 94 ? 7.631 4.745 3.559 1.00 92.06 94 SER A O 1
ATOM 699 N N . THR A 1 95 ? 6.741 6.598 2.612 1.00 94.19 95 THR A N 1
ATOM 700 C CA . THR A 1 95 ? 5.512 6.603 3.397 1.00 94.19 95 THR A CA 1
ATOM 701 C C . THR A 1 95 ? 4.303 6.519 2.479 1.00 94.19 95 THR A C 1
ATOM 703 O O . THR A 1 95 ? 4.061 7.440 1.699 1.00 94.19 95 THR A O 1
ATOM 706 N N . LEU A 1 96 ? 3.514 5.457 2.617 1.00 97.50 96 LEU A N 1
ATOM 707 C CA . LEU A 1 96 ? 2.158 5.405 2.081 1.00 97.50 96 LEU A CA 1
ATOM 708 C C . LEU A 1 96 ? 1.175 5.791 3.184 1.00 97.50 96 LEU A C 1
ATOM 710 O O . LEU A 1 96 ? 1.104 5.125 4.215 1.00 97.50 96 LEU A O 1
ATOM 714 N N . THR A 1 97 ? 0.429 6.870 2.985 1.00 97.75 97 THR A N 1
ATOM 715 C CA . THR A 1 97 ? -0.623 7.284 3.915 1.00 97.75 97 THR A CA 1
ATOM 716 C C . THR A 1 97 ? -1.976 6.855 3.370 1.00 97.75 97 THR A C 1
ATOM 718 O O . THR A 1 97 ? -2.364 7.260 2.280 1.00 97.75 97 THR A O 1
ATOM 721 N N . ILE A 1 98 ? -2.710 6.068 4.145 1.00 98.06 98 ILE A N 1
ATOM 722 C CA . ILE A 1 98 ? -4.132 5.824 3.937 1.00 98.06 98 ILE A CA 1
ATOM 723 C C . ILE A 1 98 ? -4.862 7.013 4.562 1.00 98.06 98 ILE A C 1
ATOM 725 O O . ILE A 1 98 ? -4.809 7.216 5.776 1.00 98.06 98 ILE A O 1
ATOM 729 N N . GLY A 1 99 ? -5.424 7.867 3.710 1.00 96.75 99 GLY A N 1
ATOM 730 C CA . GLY A 1 99 ? -6.121 9.100 4.071 1.00 96.75 99 GLY A CA 1
ATOM 731 C C . GLY A 1 99 ? -7.601 8.898 4.382 1.00 96.75 99 GLY A C 1
ATOM 732 O O . GLY A 1 99 ? -8.197 9.766 5.014 1.00 96.75 99 GLY A O 1
ATOM 733 N N . GLY A 1 100 ? -8.156 7.754 3.982 1.00 94.56 100 GLY A N 1
ATOM 734 C CA . GLY A 1 100 ? -9.549 7.399 4.193 1.00 94.56 100 GLY A CA 1
ATOM 735 C C . GLY A 1 100 ? -10.468 7.851 3.065 1.00 94.56 100 GLY A C 1
ATOM 736 O O . GLY A 1 100 ? -10.259 8.888 2.429 1.00 94.56 100 GLY A O 1
ATOM 737 N N . ALA A 1 101 ? -11.506 7.061 2.827 1.00 90.50 101 ALA A N 1
ATOM 738 C CA . ALA A 1 101 ? -12.622 7.373 1.950 1.00 90.50 101 ALA A CA 1
ATOM 739 C C . ALA A 1 101 ? -13.892 6.652 2.439 1.00 90.50 101 ALA A C 1
ATOM 741 O O . ALA A 1 101 ? -13.984 6.235 3.589 1.00 90.50 101 ALA A O 1
ATOM 742 N N . SER A 1 102 ? -14.929 6.544 1.605 1.00 90.25 102 SER A N 1
ATOM 743 C CA . SER A 1 102 ? -16.119 5.776 1.981 1.00 90.25 102 SER A CA 1
ATOM 744 C C . SER A 1 102 ? -15.826 4.274 1.984 1.00 90.25 102 SER A C 1
ATOM 746 O O . SER A 1 102 ? -15.445 3.730 0.949 1.00 90.25 102 SER A O 1
ATOM 748 N N . GLY A 1 103 ? -16.083 3.597 3.103 1.00 91.94 103 GLY A N 1
ATOM 749 C CA . GLY A 1 103 ? -15.875 2.152 3.253 1.00 91.94 103 GLY A CA 1
ATOM 750 C C . GLY A 1 103 ? -14.606 1.819 4.039 1.00 91.94 103 GLY A C 1
ATOM 751 O O . GLY A 1 103 ? -14.106 2.659 4.779 1.00 91.94 103 GLY A O 1
ATOM 752 N N . THR A 1 104 ? -14.121 0.585 3.896 1.00 96.25 104 THR A N 1
ATOM 753 C CA . THR A 1 104 ? -12.875 0.125 4.528 1.00 96.25 104 THR A CA 1
ATOM 754 C C . THR A 1 104 ? -11.667 0.678 3.779 1.00 96.25 104 THR A C 1
ATOM 756 O O . THR A 1 104 ? -11.563 0.504 2.567 1.00 96.25 104 THR A O 1
ATOM 759 N N . ASP 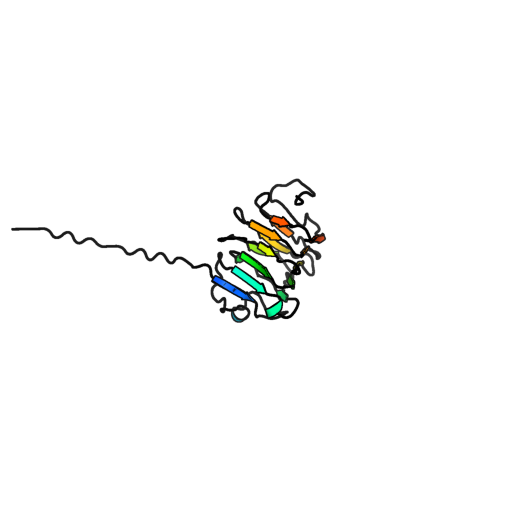A 1 105 ? -10.728 1.307 4.486 1.00 98.31 105 ASP A N 1
ATOM 760 C CA . ASP A 1 105 ? -9.623 2.036 3.851 1.00 98.31 105 ASP A CA 1
ATOM 761 C C . ASP A 1 105 ? -8.355 1.206 3.662 1.00 98.31 105 ASP A C 1
ATOM 763 O O . ASP A 1 105 ? -7.597 1.417 2.718 1.00 98.31 105 ASP A O 1
ATOM 767 N N . LEU A 1 106 ? -8.118 0.235 4.538 1.00 98.31 106 LEU A N 1
ATOM 768 C CA . LEU A 1 106 ? -7.130 -0.816 4.321 1.00 98.31 106 LEU A CA 1
ATOM 769 C C . LEU A 1 106 ? -7.842 -2.164 4.360 1.00 98.31 106 LEU A C 1
ATOM 771 O O . LEU A 1 106 ? -8.246 -2.607 5.428 1.00 98.31 106 LEU A O 1
ATOM 775 N N . SER A 1 107 ? -7.989 -2.824 3.216 1.00 98.44 107 SER A N 1
ATOM 776 C CA . SER A 1 107 ? -8.612 -4.145 3.132 1.00 98.44 107 SER A CA 1
ATOM 777 C C . SER A 1 107 ? -7.609 -5.173 2.629 1.00 98.44 107 SER A C 1
ATOM 779 O O . SER A 1 107 ? -7.003 -5.000 1.570 1.00 98.44 107 SER A O 1
ATOM 781 N N . ILE A 1 108 ? -7.424 -6.246 3.395 1.00 98.31 108 ILE A N 1
ATOM 782 C CA . ILE A 1 108 ? -6.612 -7.397 2.994 1.00 98.31 108 ILE A CA 1
ATOM 783 C C . ILE A 1 108 ? -7.485 -8.640 3.117 1.00 98.31 108 ILE A C 1
ATOM 785 O O . ILE A 1 108 ? -7.735 -9.117 4.229 1.00 98.31 108 ILE A O 1
ATOM 789 N N . SER A 1 109 ? -7.964 -9.148 1.980 1.00 97.88 109 SER A N 1
ATOM 790 C CA . SER A 1 109 ? -8.832 -10.328 1.931 1.00 97.88 109 SER A CA 1
ATOM 791 C C . SER A 1 109 ? -8.136 -11.569 2.489 1.00 97.88 109 SER A C 1
ATOM 793 O O . SER A 1 109 ? -6.909 -11.606 2.608 1.00 97.88 109 SER A O 1
ATOM 795 N N . SER A 1 110 ? -8.911 -12.626 2.756 1.00 95.25 110 SER A N 1
ATOM 796 C CA . SER A 1 110 ? -8.330 -13.951 2.986 1.00 95.25 110 SER A CA 1
ATOM 797 C C . SER A 1 110 ? -7.393 -14.320 1.834 1.00 95.25 110 SER A C 1
ATOM 799 O O . SER A 1 110 ? -7.601 -13.885 0.695 1.00 95.25 110 SER A O 1
ATOM 801 N N . ASP A 1 111 ? -6.338 -15.066 2.163 1.00 94.38 111 ASP A N 1
ATOM 802 C CA . ASP A 1 111 ? -5.320 -15.573 1.232 1.00 94.38 111 ASP A CA 1
ATOM 803 C C . ASP A 1 111 ? -4.476 -14.501 0.514 1.00 94.38 111 ASP A C 1
ATOM 805 O O . ASP A 1 111 ? -3.507 -14.824 -0.174 1.00 94.38 111 ASP A O 1
ATOM 809 N N . SER A 1 112 ? -4.784 -13.218 0.718 1.00 98.00 112 SER A N 1
ATOM 810 C CA . SER A 1 112 ? -3.950 -12.102 0.287 1.00 98.00 112 SER A CA 1
ATOM 811 C C . SER A 1 112 ? -2.897 -11.768 1.344 1.00 98.00 112 SER A C 1
ATOM 813 O O . SER A 1 112 ? -3.083 -11.976 2.547 1.00 98.00 112 SER A O 1
ATOM 815 N N . LYS A 1 113 ? -1.772 -11.210 0.901 1.00 97.56 113 LYS A N 1
ATOM 816 C CA . LYS A 1 113 ? -0.631 -10.880 1.751 1.00 97.56 113 LYS A CA 1
ATOM 817 C C . LYS A 1 113 ? -0.083 -9.499 1.425 1.00 97.56 113 LYS A C 1
ATOM 819 O O . LYS A 1 113 ? 0.272 -9.218 0.284 1.00 97.56 113 LYS A O 1
ATOM 824 N N . LEU A 1 114 ? 0.061 -8.675 2.458 1.00 97.50 114 LEU A N 1
ATOM 825 C CA . LEU A 1 114 ? 0.817 -7.429 2.414 1.00 97.50 114 LEU A CA 1
ATOM 826 C C . LEU A 1 114 ? 2.153 -7.614 3.132 1.00 97.50 114 LEU A C 1
ATOM 828 O O . LEU A 1 114 ? 2.188 -7.964 4.311 1.00 97.50 114 LEU A O 1
ATOM 832 N N . THR A 1 115 ? 3.247 -7.303 2.449 1.00 95.31 115 THR A N 1
ATOM 833 C CA . THR A 1 115 ? 4.588 -7.255 3.032 1.00 95.31 115 THR A CA 1
ATOM 834 C C . THR A 1 115 ? 5.122 -5.827 2.992 1.00 95.31 115 THR A C 1
ATOM 836 O O . THR A 1 115 ? 5.203 -5.228 1.923 1.00 95.31 115 THR A O 1
ATOM 839 N N . LEU A 1 116 ? 5.522 -5.277 4.140 1.00 93.31 116 LEU A N 1
ATOM 840 C CA . LEU A 1 116 ? 6.355 -4.077 4.213 1.00 93.31 116 LEU A CA 1
ATOM 841 C C . LEU A 1 116 ? 7.788 -4.514 4.495 1.00 93.31 116 LEU A C 1
ATOM 843 O O . LEU A 1 116 ? 8.069 -5.069 5.562 1.00 93.31 116 LEU A O 1
ATOM 847 N N . GLN A 1 117 ? 8.696 -4.238 3.564 1.00 90.38 117 GLN A N 1
ATOM 848 C CA . GLN A 1 117 ? 10.102 -4.582 3.738 1.00 90.38 117 GLN A CA 1
ATOM 849 C C . GLN A 1 117 ? 11.058 -3.497 3.261 1.00 90.38 117 GLN A C 1
ATOM 851 O O . GLN A 1 117 ? 10.678 -2.512 2.626 1.00 90.38 117 GLN A O 1
ATOM 856 N N . SER A 1 118 ? 12.327 -3.685 3.594 1.00 86.38 118 SER A N 1
ATOM 857 C CA . SER A 1 118 ? 13.433 -2.892 3.083 1.00 86.38 118 SER A CA 1
ATOM 858 C C . SER A 1 118 ? 14.699 -3.741 3.044 1.00 86.38 118 SER A C 1
ATOM 860 O O . SER A 1 118 ? 14.948 -4.553 3.938 1.00 86.38 118 SER A O 1
ATOM 862 N N . ALA A 1 119 ? 15.512 -3.537 2.008 1.00 74.19 119 ALA A N 1
ATOM 863 C CA . ALA A 1 119 ? 16.745 -4.293 1.801 1.00 74.19 119 ALA A CA 1
ATOM 864 C C . ALA A 1 119 ? 17.890 -3.904 2.769 1.00 74.19 119 ALA A C 1
ATOM 866 O O . ALA A 1 119 ? 18.880 -4.625 2.867 1.00 74.19 119 ALA A O 1
ATOM 867 N N . ALA A 1 120 ? 17.782 -2.775 3.485 1.00 76.81 120 ALA A N 1
ATOM 868 C CA . ALA A 1 120 ? 18.800 -2.266 4.419 1.00 76.81 120 ALA A CA 1
ATOM 869 C C . ALA A 1 120 ? 18.166 -1.383 5.522 1.00 76.81 120 ALA A C 1
ATOM 871 O O . ALA A 1 120 ? 17.013 -1.593 5.880 1.00 76.81 120 ALA A O 1
ATOM 872 N N . THR A 1 121 ? 18.875 -0.376 6.054 1.00 78.75 121 THR A N 1
ATOM 873 C CA . THR A 1 121 ? 18.420 0.526 7.143 1.00 78.75 121 THR A CA 1
ATOM 874 C C . THR A 1 121 ? 17.348 1.551 6.735 1.00 78.75 121 THR A C 1
ATOM 876 O O . THR A 1 121 ? 17.039 2.475 7.489 1.00 78.75 121 THR A O 1
ATOM 879 N N . PHE A 1 122 ? 16.783 1.427 5.536 1.00 85.81 122 PHE A N 1
ATOM 880 C CA . PHE A 1 122 ? 15.772 2.342 5.006 1.00 85.81 122 PHE A CA 1
ATOM 881 C C . PHE A 1 122 ? 14.378 1.899 5.405 1.00 85.81 122 PHE A C 1
ATOM 883 O O . PHE A 1 122 ? 14.156 0.730 5.709 1.00 85.81 122 PHE A O 1
ATOM 890 N N . ASN A 1 123 ? 13.431 2.829 5.379 1.00 88.44 123 ASN A N 1
ATOM 891 C CA . ASN A 1 123 ? 12.119 2.573 5.954 1.00 88.44 123 ASN A CA 1
ATOM 892 C C . ASN A 1 123 ? 11.039 2.535 4.872 1.00 88.44 123 ASN A C 1
ATOM 894 O O . ASN A 1 123 ? 10.929 3.454 4.059 1.00 88.44 123 ASN A O 1
ATOM 898 N N . THR A 1 124 ? 10.205 1.510 4.935 1.00 91.44 124 THR A N 1
ATOM 899 C CA . THR A 1 124 ? 8.895 1.428 4.299 1.00 91.44 124 THR A CA 1
ATOM 900 C C . THR A 1 124 ? 7.857 1.547 5.401 1.00 91.44 124 THR A C 1
ATOM 902 O O . THR A 1 124 ? 7.781 0.712 6.305 1.00 91.44 124 THR A O 1
ATOM 905 N N . VAL A 1 125 ? 7.084 2.624 5.361 1.00 92.25 125 VAL A N 1
ATOM 906 C CA . VAL A 1 125 ? 6.114 2.966 6.396 1.00 92.25 125 VAL A CA 1
ATOM 907 C C . VAL A 1 125 ? 4.743 3.080 5.760 1.00 92.25 125 VAL A C 1
ATOM 909 O O . VAL A 1 125 ? 4.572 3.758 4.750 1.00 92.25 125 VAL A O 1
ATOM 912 N N . MET A 1 126 ? 3.754 2.466 6.393 1.00 95.25 126 MET A N 1
ATOM 913 C CA . MET A 1 126 ? 2.356 2.767 6.126 1.00 95.25 126 MET A CA 1
ATOM 914 C C . MET A 1 126 ? 1.782 3.542 7.306 1.00 95.25 126 MET A C 1
ATOM 916 O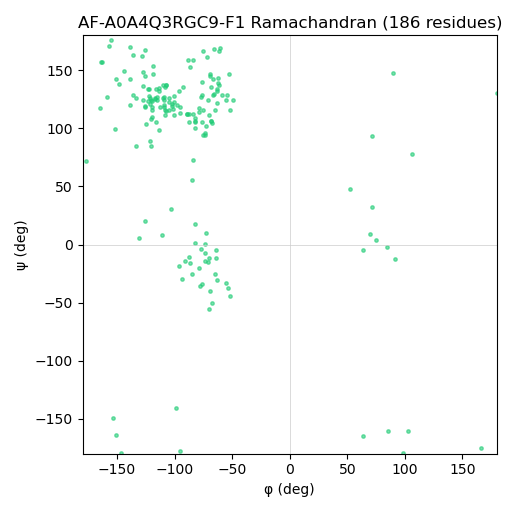 O . MET A 1 126 ? 2.057 3.219 8.462 1.00 95.25 126 MET A O 1
ATOM 920 N N . ILE A 1 127 ? 1.000 4.577 7.020 1.00 95.31 127 ILE A N 1
ATOM 921 C CA . ILE A 1 127 ? 0.282 5.355 8.028 1.00 95.31 127 ILE A CA 1
ATOM 922 C C . ILE A 1 127 ? -1.205 5.248 7.734 1.00 95.31 127 ILE A C 1
ATOM 924 O O . ILE A 1 127 ? -1.644 5.643 6.663 1.00 95.31 127 ILE A O 1
ATOM 928 N N . MET A 1 128 ? -1.976 4.784 8.705 1.00 95.81 128 MET A N 1
ATOM 929 C CA . MET A 1 128 ? -3.425 4.937 8.718 1.00 95.81 128 MET A CA 1
ATOM 930 C C . MET A 1 128 ? -3.753 6.254 9.418 1.00 95.81 128 MET A C 1
ATOM 932 O O . MET A 1 128 ? -3.438 6.432 10.601 1.00 95.81 128 MET A O 1
ATOM 936 N N . ALA A 1 129 ? -4.283 7.222 8.665 1.00 96.19 129 ALA A N 1
ATOM 937 C CA . ALA A 1 129 ? -4.637 8.533 9.195 1.00 96.19 129 ALA A CA 1
ATOM 938 C C . ALA A 1 129 ? -5.795 8.439 10.206 1.00 96.19 129 ALA A C 1
ATOM 940 O O . ALA A 1 129 ? -6.453 7.409 10.334 1.00 96.19 129 ALA A O 1
ATOM 941 N N . SER A 1 130 ? -6.048 9.519 10.945 1.00 93.94 130 SER A N 1
ATOM 942 C CA . SER A 1 130 ? -7.216 9.560 11.828 1.00 93.94 130 SER A CA 1
ATOM 943 C C . SER A 1 130 ? -8.504 9.546 11.006 1.00 93.94 130 SER A C 1
ATOM 945 O O . SER A 1 130 ? -8.564 10.171 9.949 1.00 93.94 130 SER A O 1
ATOM 947 N N . GLY A 1 131 ? -9.516 8.844 11.500 1.00 93.31 131 GLY A N 1
ATOM 948 C CA . GLY A 1 131 ? -10.788 8.593 10.836 1.00 93.31 131 GLY A CA 1
ATOM 949 C C . GLY A 1 131 ? -10.779 7.399 9.883 1.00 93.31 131 GLY A C 1
ATOM 950 O O . GLY A 1 131 ? -11.829 7.100 9.324 1.00 93.31 131 GLY A O 1
ATOM 951 N N . THR A 1 132 ? -9.637 6.729 9.693 1.00 96.56 132 THR A N 1
ATOM 952 C CA . THR A 1 132 ? -9.550 5.567 8.797 1.00 96.56 132 THR A CA 1
ATOM 953 C C . THR A 1 132 ? -9.974 4.266 9.466 1.00 96.56 132 THR A C 1
ATOM 955 O O . THR A 1 132 ? -9.937 4.134 10.690 1.00 96.56 132 THR A O 1
ATOM 958 N N . THR A 1 133 ? -10.347 3.288 8.645 1.00 96.44 133 THR A N 1
ATOM 959 C CA . THR A 1 133 ? -10.669 1.920 9.060 1.00 96.44 133 THR A CA 1
ATOM 960 C C . THR A 1 133 ? -9.869 0.900 8.256 1.00 96.44 133 THR A C 1
ATOM 962 O O . THR A 1 133 ? -9.543 1.110 7.089 1.00 96.44 133 THR A O 1
ATOM 965 N N . GLY A 1 134 ? -9.536 -0.226 8.875 1.00 96.00 134 GLY A N 1
ATOM 966 C CA . GLY A 1 134 ? -8.760 -1.284 8.257 1.00 96.00 134 GLY A CA 1
ATOM 967 C C . GLY A 1 134 ? -9.155 -2.650 8.782 1.00 96.00 134 GLY A C 1
ATOM 968 O O . GLY A 1 134 ? -9.340 -2.844 9.983 1.00 96.00 134 GLY A O 1
ATOM 969 N N . GLU A 1 135 ? -9.248 -3.598 7.863 1.00 96.19 135 GLU A N 1
ATOM 970 C CA . GLU A 1 135 ? -9.660 -4.968 8.112 1.00 96.19 135 GLU A CA 1
ATOM 971 C C . GLU A 1 135 ? -8.698 -5.929 7.414 1.00 96.19 135 GLU A C 1
ATOM 973 O O . GLU A 1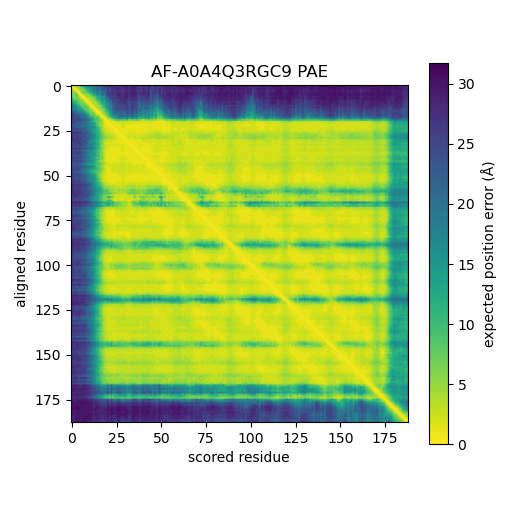 135 ? -8.450 -5.841 6.207 1.00 96.19 135 GLU A O 1
ATOM 978 N N . VAL A 1 136 ? -8.152 -6.864 8.187 1.00 95.94 136 VAL A N 1
ATOM 979 C CA . VAL A 1 136 ? -7.220 -7.879 7.705 1.00 95.94 136 VAL A CA 1
ATOM 980 C C . VAL A 1 136 ? -7.817 -9.254 7.953 1.00 95.94 136 VAL A C 1
ATOM 982 O O . VAL A 1 136 ? -7.881 -9.712 9.089 1.00 95.94 136 VAL A O 1
ATOM 985 N N . SER A 1 137 ? -8.214 -9.927 6.879 1.00 95.00 137 SER A N 1
ATOM 986 C CA . SER A 1 137 ? -8.547 -11.357 6.868 1.00 95.00 137 SER A CA 1
ATOM 987 C C . SER A 1 137 ? -7.372 -12.226 6.402 1.00 95.00 137 SER A C 1
ATOM 989 O O . SER A 1 137 ? -7.362 -13.427 6.653 1.00 95.00 137 SER A O 1
ATOM 991 N N . GLY A 1 138 ? -6.389 -11.631 5.720 1.00 94.62 138 GLY A N 1
ATOM 992 C CA . GLY A 1 138 ? -5.196 -12.308 5.208 1.00 94.62 138 GLY A CA 1
ATOM 993 C C . GLY A 1 138 ? -3.956 -12.143 6.088 1.00 94.62 138 GLY A C 1
ATOM 994 O O . GLY A 1 138 ? -4.010 -12.179 7.320 1.00 94.62 138 GLY A O 1
ATOM 995 N N . ASN A 1 139 ? -2.806 -11.962 5.440 1.00 94.25 139 ASN A N 1
ATOM 996 C CA . ASN A 1 139 ? -1.503 -11.910 6.095 1.00 94.25 139 ASN A CA 1
ATOM 997 C C . ASN A 1 139 ? -0.868 -10.519 5.994 1.00 94.25 139 ASN A C 1
ATOM 999 O O . ASN A 1 139 ? -0.778 -9.935 4.916 1.00 94.25 139 ASN A O 1
ATOM 1003 N N . VAL A 1 140 ? -0.331 -10.023 7.108 1.00 95.56 140 VAL A N 1
ATOM 1004 C CA . VAL A 1 140 ? 0.546 -8.845 7.132 1.00 95.56 140 VAL A CA 1
ATOM 1005 C C . VAL A 1 140 ? 1.918 -9.253 7.642 1.00 95.56 140 VAL A C 1
ATOM 1007 O O . VAL A 1 140 ? 2.048 -9.814 8.730 1.00 95.56 140 VAL A O 1
ATOM 1010 N N . VAL A 1 141 ? 2.953 -8.941 6.869 1.00 93.31 141 VAL A N 1
ATOM 1011 C CA . VAL A 1 141 ? 4.348 -9.196 7.224 1.00 93.31 141 VAL A CA 1
ATOM 1012 C C . VAL A 1 141 ? 5.122 -7.886 7.217 1.00 93.31 141 VAL A C 1
ATOM 1014 O O . VAL A 1 141 ? 5.118 -7.143 6.242 1.00 93.31 141 VAL A O 1
ATOM 1017 N N . ILE A 1 142 ? 5.820 -7.600 8.308 1.00 91.44 142 ILE A N 1
ATOM 1018 C CA . ILE A 1 142 ? 6.716 -6.452 8.434 1.00 91.44 142 ILE A CA 1
ATOM 1019 C C . ILE A 1 142 ? 8.103 -7.012 8.720 1.00 91.44 142 ILE A C 1
ATOM 1021 O O . ILE A 1 142 ? 8.308 -7.675 9.732 1.00 91.44 142 ILE A O 1
ATOM 1025 N N . THR A 1 143 ? 9.048 -6.808 7.812 1.00 88.44 143 THR A N 1
ATOM 1026 C CA . THR A 1 143 ? 10.371 -7.450 7.869 1.00 88.44 143 THR A CA 1
ATOM 1027 C C . THR A 1 143 ? 11.451 -6.533 7.302 1.00 88.44 143 THR A C 1
ATOM 1029 O O . THR A 1 143 ? 11.150 -5.424 6.875 1.00 88.44 143 THR A O 1
ATOM 1032 N N . GLY A 1 144 ? 12.706 -6.977 7.265 1.00 84.81 144 GLY A N 1
ATOM 1033 C CA . GLY A 1 144 ? 13.842 -6.215 6.741 1.00 84.81 144 GLY A CA 1
ATOM 1034 C C . GLY A 1 144 ? 14.664 -5.512 7.824 1.00 84.81 144 GLY A C 1
ATOM 1035 O O . GLY A 1 144 ? 14.405 -5.647 9.017 1.00 84.81 144 GLY A O 1
ATOM 1036 N N . GLY A 1 145 ? 15.708 -4.797 7.399 1.00 77.00 145 GLY A N 1
ATOM 1037 C CA . GLY A 1 145 ? 16.697 -4.197 8.307 1.00 77.00 145 GLY A CA 1
ATOM 1038 C C . GLY A 1 145 ? 16.353 -2.797 8.829 1.00 77.00 145 GLY A C 1
ATOM 1039 O O . GLY A 1 145 ? 17.045 -2.295 9.714 1.00 77.00 145 GLY A O 1
ATOM 1040 N N . GLY A 1 146 ? 15.334 -2.140 8.270 1.00 82.56 146 GLY A N 1
ATOM 1041 C CA . GLY A 1 146 ? 14.924 -0.787 8.647 1.00 82.56 146 GLY A CA 1
ATOM 1042 C C . GLY A 1 146 ? 13.786 -0.737 9.666 1.00 82.56 146 GLY A C 1
ATOM 1043 O O . GLY A 1 146 ? 13.268 -1.756 10.115 1.00 82.56 146 GLY A O 1
ATOM 1044 N N . ASN A 1 147 ? 13.340 0.477 9.999 1.00 86.25 147 ASN A N 1
ATOM 1045 C CA . ASN A 1 147 ? 12.210 0.720 10.905 1.00 86.25 147 ASN A CA 1
ATOM 1046 C C . ASN A 1 147 ? 10.871 0.660 10.156 1.00 86.25 147 ASN A C 1
ATOM 1048 O O . ASN A 1 147 ? 10.080 1.618 10.162 1.00 86.25 147 ASN A O 1
ATOM 1052 N N . ASN A 1 148 ? 10.643 -0.467 9.482 1.00 88.94 148 ASN A N 1
ATOM 1053 C CA . ASN A 1 148 ? 9.403 -0.743 8.769 1.00 88.94 148 ASN A CA 1
ATOM 1054 C C . ASN A 1 148 ? 8.280 -0.928 9.782 1.00 88.94 148 ASN A C 1
ATOM 1056 O O . ASN A 1 148 ? 8.474 -1.561 10.826 1.00 88.94 148 ASN A O 1
ATOM 1060 N N . ARG A 1 149 ? 7.128 -0.321 9.504 1.00 90.81 149 ARG A N 1
ATOM 1061 C CA . ARG A 1 149 ? 5.987 -0.340 10.421 1.00 90.81 149 ARG A CA 1
ATOM 1062 C C . ARG A 1 149 ? 4.694 0.077 9.740 1.00 90.81 149 ARG A C 1
ATOM 1064 O O . ARG A 1 149 ? 4.712 0.857 8.784 1.00 90.81 149 ARG A O 1
ATOM 1071 N N . ILE A 1 150 ? 3.589 -0.361 10.328 1.00 92.50 150 ILE A N 1
ATOM 1072 C CA . ILE A 1 150 ? 2.272 0.236 10.129 1.00 92.50 150 ILE A CA 1
ATOM 1073 C C . ILE A 1 150 ? 1.978 1.098 11.358 1.00 92.50 150 ILE A C 1
ATOM 1075 O O . ILE A 1 150 ? 1.984 0.619 12.493 1.00 92.50 150 ILE A O 1
ATOM 1079 N N . SER A 1 151 ? 1.758 2.391 11.137 1.00 92.00 151 SER A N 1
ATOM 1080 C CA . SER A 1 151 ? 1.372 3.326 12.186 1.00 92.00 151 SER A CA 1
ATOM 1081 C C . SER A 1 151 ? -0.120 3.602 12.100 1.00 92.00 151 SER A C 1
ATOM 1083 O O . SER A 1 151 ? -0.587 4.141 11.100 1.00 92.00 151 SER A O 1
ATOM 1085 N N . VAL A 1 152 ? -0.848 3.269 13.160 1.00 90.94 152 VAL A N 1
ATOM 1086 C CA . VAL A 1 152 ? -2.301 3.455 13.237 1.00 90.94 152 VAL A CA 1
ATOM 1087 C C . VAL A 1 152 ? -2.587 4.579 14.224 1.00 90.94 152 VAL A C 1
ATOM 1089 O O . VAL A 1 152 ? -2.145 4.514 15.374 1.00 90.94 152 VAL A O 1
ATOM 1092 N N . LYS A 1 153 ? -3.238 5.653 13.764 1.00 89.31 153 LYS A N 1
ATOM 1093 C CA . LYS A 1 153 ? -3.455 6.846 14.600 1.00 89.31 153 LYS A CA 1
ATOM 1094 C C . LYS A 1 153 ? -4.584 6.683 15.610 1.00 89.31 153 LYS A C 1
ATOM 1096 O O . LYS A 1 153 ? -4.452 7.177 16.727 1.00 89.31 153 LYS A O 1
ATOM 1101 N N . ASP A 1 154 ? -5.636 5.963 15.239 1.00 86.44 154 ASP A N 1
ATOM 1102 C CA . ASP A 1 154 ? -6.817 5.799 16.078 1.00 86.44 154 ASP A CA 1
ATOM 1103 C C . ASP A 1 154 ? -6.878 4.376 16.647 1.00 86.44 154 ASP A C 1
ATOM 1105 O O . ASP A 1 154 ? -6.605 3.389 15.960 1.00 86.44 154 ASP A O 1
ATOM 1109 N N . ALA A 1 155 ? -7.215 4.257 17.931 1.00 84.38 155 ALA A N 1
ATOM 1110 C CA . ALA A 1 155 ? -7.352 2.955 18.575 1.00 84.38 155 ALA A CA 1
ATOM 1111 C C . ALA A 1 155 ? -8.494 2.159 17.925 1.00 84.38 155 ALA A C 1
ATOM 1113 O O . ALA A 1 155 ? -9.586 2.686 17.729 1.00 84.38 155 ALA A O 1
ATOM 1114 N N . GLY A 1 156 ? -8.238 0.892 17.595 1.00 84.44 156 GLY A N 1
ATOM 1115 C CA . GLY A 1 156 ? -9.220 0.029 16.933 1.00 84.44 156 GLY A CA 1
ATOM 1116 C C . GLY A 1 156 ? -9.438 0.318 15.444 1.00 84.44 156 GLY A C 1
ATOM 1117 O O . GLY A 1 156 ? -10.273 -0.340 14.839 1.00 84.44 156 GLY A O 1
ATOM 1118 N N . ALA A 1 157 ? -8.692 1.246 14.831 1.00 90.25 157 ALA A N 1
ATOM 1119 C CA . ALA A 1 157 ? -8.816 1.523 13.397 1.00 90.25 157 ALA A CA 1
ATOM 1120 C C . ALA A 1 157 ? -8.261 0.408 12.499 1.00 90.25 157 ALA A C 1
ATOM 1122 O O . ALA A 1 157 ? -8.553 0.411 11.313 1.00 90.25 157 ALA A O 1
ATOM 1123 N N . LEU A 1 158 ? -7.476 -0.534 13.029 1.00 93.25 158 LEU A N 1
ATOM 1124 C CA . LEU A 1 158 ? -6.989 -1.703 12.296 1.00 93.25 158 LEU A CA 1
ATOM 1125 C C . LEU A 1 158 ? -7.349 -2.975 13.063 1.00 93.25 158 LEU A C 1
ATOM 1127 O O . LEU A 1 158 ? -6.863 -3.173 14.179 1.00 93.25 158 LEU A O 1
ATOM 1131 N N . SER A 1 159 ? -8.156 -3.835 12.448 1.00 92.00 159 SER A N 1
ATOM 1132 C CA . SER A 1 159 ? -8.614 -5.100 13.023 1.00 92.00 159 SER A CA 1
ATOM 1133 C C . SER A 1 159 ? -8.105 -6.294 12.221 1.00 92.00 159 SER A C 1
ATOM 1135 O O . SER A 1 159 ? -8.200 -6.329 10.995 1.00 92.00 159 SER A O 1
ATOM 1137 N N . PHE A 1 160 ? -7.591 -7.292 12.934 1.00 91.00 160 PHE A N 1
ATOM 1138 C CA . PHE A 1 160 ? -7.189 -8.586 12.391 1.00 91.00 160 PHE A CA 1
ATOM 1139 C C . PHE A 1 160 ? -8.303 -9.592 12.685 1.00 91.00 160 PHE A C 1
ATOM 1141 O O . PHE A 1 160 ? -8.559 -9.909 13.844 1.00 91.00 160 PHE A O 1
ATOM 1148 N N . LEU A 1 161 ? -8.999 -10.061 11.650 1.00 90.56 161 LEU A N 1
ATOM 1149 C CA . LEU A 1 161 ? -10.118 -10.989 11.799 1.00 90.56 161 LEU A CA 1
ATOM 1150 C C . LEU A 1 161 ? -9.635 -12.412 12.104 1.00 90.56 161 LEU A C 1
ATOM 1152 O O . LEU A 1 161 ? -8.463 -12.755 11.932 1.00 90.56 161 LEU A O 1
ATOM 1156 N N . ALA A 1 162 ? -10.557 -13.276 12.529 1.00 86.50 162 ALA A N 1
ATOM 1157 C CA . ALA A 1 162 ? -10.266 -14.687 12.755 1.00 86.50 162 ALA A CA 1
ATOM 1158 C C . ALA A 1 162 ? -9.657 -15.343 11.499 1.00 86.50 162 ALA A C 1
ATOM 1160 O O . ALA A 1 162 ? -10.209 -15.243 10.408 1.00 86.50 162 ALA A O 1
ATOM 1161 N N . GLY A 1 163 ? -8.523 -16.029 11.669 1.00 83.62 163 GLY A N 1
ATOM 1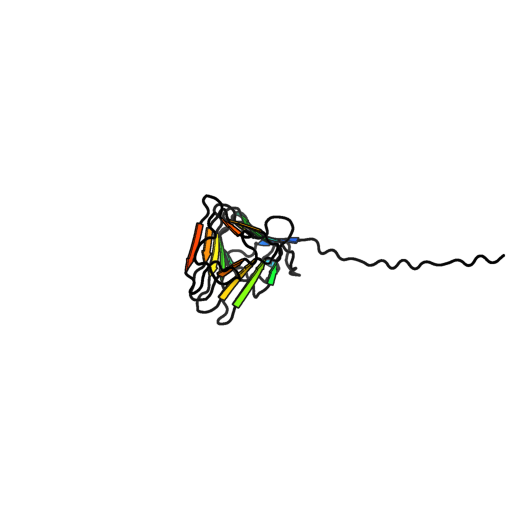162 C CA . GLY A 1 163 ? -7.785 -16.671 10.573 1.00 83.62 163 GLY A CA 1
ATOM 1163 C C . GLY A 1 163 ? -6.712 -15.794 9.920 1.00 83.62 163 GLY A C 1
ATOM 1164 O O . GLY A 1 163 ? -5.857 -16.329 9.218 1.00 83.62 163 GLY A O 1
ATOM 1165 N N . SER A 1 164 ? -6.696 -14.490 10.204 1.00 89.31 164 SER A N 1
ATOM 1166 C CA . SER A 1 164 ? -5.610 -13.608 9.775 1.00 89.31 164 SER A CA 1
ATOM 1167 C C . SER A 1 164 ? -4.320 -13.860 10.559 1.00 89.31 164 SER A C 1
ATOM 1169 O O . SER A 1 164 ? -4.324 -14.436 11.653 1.00 89.31 164 SER A O 1
ATOM 1171 N N . ALA A 1 165 ? -3.192 -13.405 10.010 1.00 88.19 165 ALA A N 1
ATOM 1172 C CA . ALA A 1 165 ? -1.917 -13.448 10.715 1.00 88.19 165 ALA A CA 1
ATOM 1173 C C . ALA A 1 165 ? -1.103 -12.170 10.520 1.00 88.19 165 ALA A C 1
ATOM 1175 O O . ALA A 1 165 ? -1.022 -11.609 9.427 1.00 88.19 165 ALA A O 1
ATOM 1176 N N . ALA A 1 166 ? -0.429 -11.765 11.592 1.00 88.81 166 ALA A N 1
ATOM 1177 C CA . ALA A 1 166 ? 0.507 -10.656 11.608 1.00 88.81 166 ALA A CA 1
ATOM 1178 C C . ALA A 1 166 ? 1.882 -11.160 12.054 1.00 88.81 166 ALA A C 1
ATOM 1180 O O . ALA A 1 166 ? 2.015 -11.753 13.125 1.00 88.81 166 ALA A O 1
ATOM 1181 N N . ALA A 1 167 ? 2.913 -10.904 11.254 1.00 85.44 167 ALA A N 1
ATOM 1182 C CA . ALA A 1 167 ? 4.299 -11.178 11.609 1.00 85.44 167 ALA A CA 1
ATOM 1183 C C . ALA A 1 167 ? 5.116 -9.891 11.508 1.00 85.44 167 ALA A C 1
ATOM 1185 O O . ALA A 1 167 ? 5.014 -9.153 10.530 1.00 85.44 167 ALA A O 1
ATOM 1186 N N . GLY A 1 168 ? 5.939 -9.616 12.516 1.00 77.12 168 GLY A N 1
ATOM 1187 C CA . GLY A 1 168 ? 6.772 -8.423 12.555 1.00 77.12 168 GLY A CA 1
ATOM 1188 C C . GLY A 1 168 ? 8.166 -8.738 13.073 1.00 77.12 168 GLY A C 1
ATOM 1189 O O . GLY A 1 168 ? 8.312 -9.179 14.208 1.00 77.12 168 GLY A O 1
ATOM 1190 N N . ASN A 1 169 ? 9.182 -8.473 12.258 1.00 63.84 169 ASN A N 1
ATOM 1191 C CA . ASN A 1 169 ? 10.579 -8.385 12.659 1.00 63.84 169 ASN A CA 1
ATOM 1192 C C . ASN A 1 169 ? 11.064 -6.973 12.315 1.00 63.84 169 ASN A C 1
ATOM 1194 O O . ASN A 1 169 ? 11.565 -6.725 11.222 1.00 63.84 169 ASN A O 1
ATOM 1198 N N . SER A 1 170 ? 10.819 -6.030 13.221 1.00 58.44 170 SER A N 1
ATOM 1199 C CA . SER A 1 170 ? 11.263 -4.642 13.095 1.00 58.44 170 SER A CA 1
ATOM 1200 C C . SER A 1 170 ? 12.044 -4.274 14.349 1.00 58.44 170 SER A C 1
ATOM 1202 O O . SER A 1 170 ? 11.715 -4.721 15.448 1.00 58.44 170 SER A O 1
ATOM 1204 N N . ALA A 1 171 ? 13.080 -3.445 14.197 1.00 55.91 171 ALA A N 1
ATOM 1205 C CA . ALA A 1 171 ? 13.854 -2.921 15.325 1.00 55.91 171 ALA A CA 1
ATOM 1206 C C . ALA A 1 171 ? 13.011 -2.020 16.258 1.00 55.91 171 ALA A C 1
ATOM 1208 O O . ALA A 1 171 ? 13.433 -1.692 17.366 1.00 55.91 171 ALA A O 1
ATOM 1209 N N . THR A 1 172 ? 11.809 -1.633 15.819 1.00 59.28 172 THR A N 1
ATOM 1210 C CA . THR A 1 172 ? 10.787 -0.912 16.591 1.00 59.28 172 THR A CA 1
ATOM 1211 C C . THR A 1 172 ? 9.465 -1.678 16.544 1.00 59.28 172 THR A C 1
ATOM 1213 O O . THR A 1 172 ? 9.319 -2.598 15.743 1.00 59.28 172 THR A O 1
ATOM 1216 N N . SER A 1 173 ? 8.490 -1.325 17.390 1.00 72.56 173 SER A N 1
ATOM 1217 C CA . SER A 1 173 ? 7.167 -1.966 17.373 1.00 72.56 173 SER A CA 1
ATOM 1218 C C . SER A 1 173 ? 6.575 -1.955 15.949 1.00 72.56 173 SER A C 1
ATOM 1220 O O . SER A 1 173 ? 6.300 -0.870 15.431 1.00 72.56 173 SER A O 1
ATOM 1222 N N . PRO A 1 174 ? 6.367 -3.126 15.312 1.00 75.12 174 PRO A N 1
ATOM 1223 C CA . PRO A 1 174 ? 5.958 -3.223 13.904 1.00 75.12 174 PRO A CA 1
ATOM 1224 C C . PRO A 1 174 ? 4.561 -2.629 13.662 1.00 75.12 174 PRO A C 1
ATOM 1226 O O . PRO A 1 174 ? 4.271 -2.127 12.578 1.00 75.12 174 PRO A O 1
ATOM 1229 N N . PHE A 1 175 ? 3.735 -2.613 14.708 1.00 77.75 175 PHE A N 1
ATOM 1230 C CA . PHE A 1 175 ? 2.460 -1.912 14.776 1.00 77.75 175 PHE A CA 1
ATOM 1231 C C . PHE A 1 175 ? 2.580 -0.847 15.866 1.00 77.75 175 PHE A C 1
ATOM 1233 O O . PHE A 1 175 ? 2.630 -1.176 17.052 1.00 77.75 175 PHE A O 1
ATOM 1240 N N . SER A 1 176 ? 2.710 0.423 15.481 1.00 65.06 176 SER A N 1
ATOM 1241 C CA . SER A 1 176 ? 2.877 1.522 16.437 1.00 65.06 176 SER A CA 1
ATOM 1242 C C . SER A 1 176 ? 1.636 2.405 16.472 1.00 65.06 176 SER A C 1
ATOM 1244 O O . SER A 1 176 ? 1.250 2.967 15.444 1.00 65.06 176 SER A O 1
ATOM 1246 N N . THR A 1 177 ? 1.065 2.625 17.652 1.00 52.16 177 THR A N 1
ATOM 1247 C CA . THR A 1 177 ? 0.225 3.801 17.898 1.00 52.16 177 THR A CA 1
ATOM 1248 C C . THR A 1 177 ? 1.145 5.010 18.062 1.0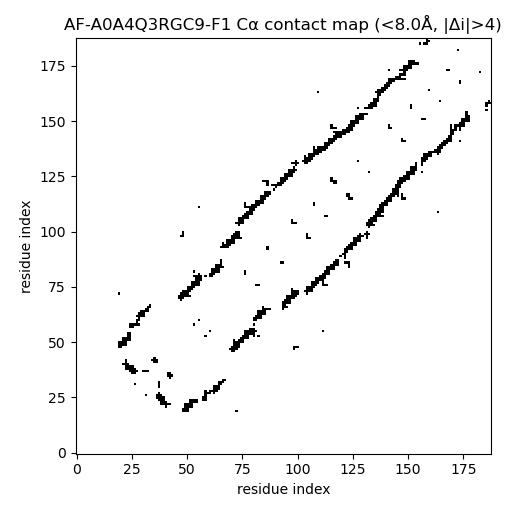0 52.16 177 THR A C 1
ATOM 1250 O O . THR A 1 177 ? 2.191 4.906 18.700 1.00 52.16 177 THR A O 1
ATOM 1253 N N . THR A 1 178 ? 0.797 6.185 17.530 1.00 37.75 178 THR A N 1
ATOM 1254 C CA . THR A 1 178 ? 1.563 7.421 17.823 1.00 37.75 178 THR A CA 1
ATOM 1255 C C . THR A 1 178 ? 1.496 7.830 19.302 1.00 37.75 178 THR A C 1
ATOM 1257 O O . THR A 1 178 ? 2.184 8.758 19.717 1.00 37.75 178 THR A O 1
ATOM 1260 N N . THR A 1 179 ? 0.716 7.116 20.114 1.00 33.75 179 THR A N 1
ATOM 1261 C CA . THR A 1 179 ? 0.775 7.157 21.574 1.00 33.75 179 THR A CA 1
ATOM 1262 C C . THR A 1 179 ? 1.810 6.144 22.057 1.00 33.75 179 THR A C 1
ATOM 1264 O O . THR A 1 179 ? 1.632 4.937 21.895 1.00 33.75 179 THR A O 1
ATOM 1267 N N . ALA A 1 180 ? 2.912 6.636 22.624 1.00 30.61 180 ALA A N 1
ATOM 1268 C CA . ALA A 1 180 ? 3.927 5.804 23.253 1.00 30.61 180 ALA A CA 1
ATOM 1269 C C . ALA A 1 180 ? 3.313 4.972 24.391 1.00 30.61 180 ALA A C 1
ATOM 1271 O O . ALA A 1 180 ? 2.681 5.522 25.290 1.00 30.61 180 ALA A O 1
ATOM 1272 N N . GLY A 1 181 ? 3.551 3.659 24.362 1.00 32.66 181 GLY A N 1
ATOM 1273 C CA . GLY A 1 181 ? 3.239 2.751 25.464 1.00 32.66 181 GLY A CA 1
ATOM 1274 C C . GLY A 1 181 ? 2.034 1.852 25.217 1.00 32.66 181 GLY A C 1
ATOM 1275 O O . GLY A 1 181 ? 0.975 2.073 25.775 1.00 32.66 181 GLY A O 1
ATOM 1276 N N . THR A 1 182 ? 2.217 0.796 24.429 1.00 29.08 182 THR A N 1
ATOM 1277 C CA . THR A 1 182 ? 1.945 -0.586 24.860 1.00 29.08 182 THR A CA 1
ATOM 1278 C C . THR A 1 182 ? 2.605 -1.530 23.859 1.00 29.08 182 THR A C 1
ATOM 1280 O O . THR A 1 182 ? 2.308 -1.552 22.668 1.00 29.08 182 THR A O 1
ATOM 1283 N N . THR A 1 183 ? 3.564 -2.310 24.339 1.00 36.28 183 THR A N 1
ATOM 1284 C CA . THR A 1 183 ? 3.940 -3.564 23.695 1.00 36.28 183 THR A CA 1
ATOM 1285 C C . THR A 1 183 ? 2.739 -4.502 23.782 1.00 36.28 183 THR A C 1
ATOM 1287 O O . THR A 1 183 ? 2.353 -4.875 24.884 1.00 36.28 183 THR A O 1
ATOM 1290 N N . GLY A 1 184 ? 2.169 -4.861 22.631 1.00 40.47 184 GLY A N 1
ATOM 1291 C CA . GLY A 1 184 ? 1.230 -5.971 22.477 1.00 40.47 184 GLY A CA 1
ATOM 1292 C C . GLY A 1 184 ? -0.152 -5.746 23.084 1.00 40.47 184 GLY A C 1
ATOM 1293 O O . GLY A 1 184 ? -0.367 -6.079 24.241 1.00 40.47 184 GLY A O 1
ATOM 1294 N N . SER A 1 185 ? -1.096 -5.254 22.280 1.00 36.91 185 SER A N 1
ATOM 1295 C CA . SER A 1 185 ? -2.526 -5.620 22.320 1.00 36.91 185 SER A CA 1
ATOM 1296 C C . SER A 1 185 ? -3.260 -4.901 21.184 1.00 36.91 185 SER A C 1
ATOM 1298 O O . SER A 1 185 ? -4.011 -3.961 21.403 1.00 36.91 185 SER A O 1
ATOM 1300 N N . ALA A 1 186 ? -3.015 -5.337 19.948 1.00 32.12 186 ALA A N 1
ATOM 1301 C CA . ALA A 1 186 ? -3.942 -5.117 18.831 1.00 32.12 186 ALA A CA 1
ATOM 1302 C C . ALA A 1 186 ? -4.714 -6.418 18.523 1.00 32.12 186 ALA A C 1
ATOM 1304 O O . ALA A 1 186 ? -5.0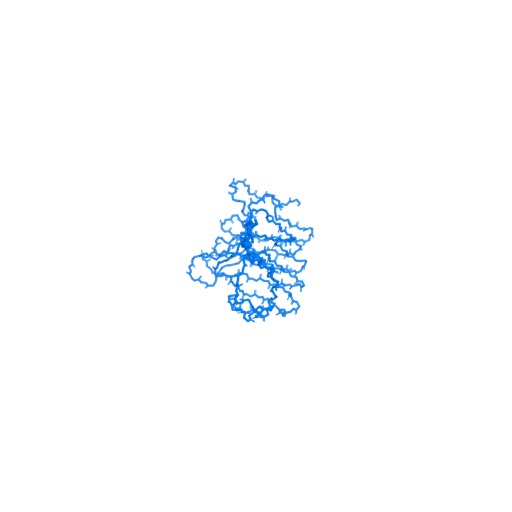26 -6.701 17.374 1.00 32.12 186 ALA A O 1
ATOM 1305 N N . LEU A 1 187 ? -4.940 -7.248 19.550 1.00 33.22 187 LEU A N 1
ATOM 1306 C CA . LEU A 1 187 ? -5.577 -8.560 19.444 1.00 33.22 187 LEU A CA 1
ATOM 1307 C C . LEU A 1 187 ? -6.822 -8.577 20.326 1.00 33.22 187 LEU A C 1
ATOM 1309 O O . LEU A 1 187 ? -6.732 -8.929 21.498 1.00 33.22 187 LEU A O 1
ATOM 1313 N N . HIS A 1 188 ? -7.950 -8.170 19.761 1.00 34.22 188 HIS A N 1
ATOM 1314 C CA . HIS A 1 188 ? -9.282 -8.573 20.196 1.00 34.22 188 HIS A CA 1
ATOM 1315 C C . HIS A 1 188 ? -10.057 -8.977 18.946 1.00 34.22 188 HIS A C 1
ATOM 1317 O O . HIS A 1 188 ? -9.962 -8.218 17.955 1.00 34.22 188 HIS A O 1
#

Radius of gyration: 20.39 Å; Cα contacts (8 Å, |Δi|>4): 500; chains: 1; bounding box: 62×72×43 Å

Nearest PDB structures (foldseek):
  4opw-a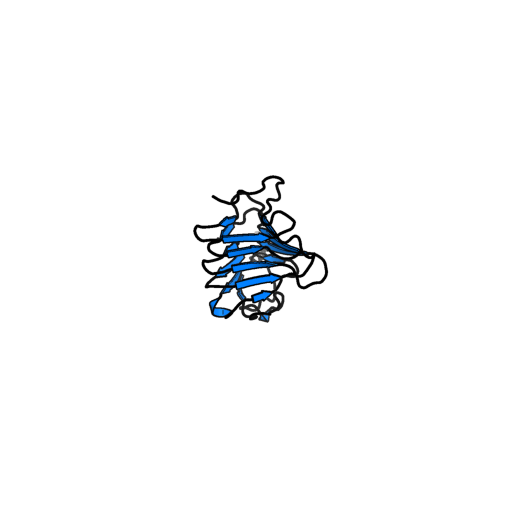ssembly2_B  TM=1.986E-01  e=6.011E+00  Parabacteroides merdae ATCC 43184

Mean predicted aligned error: 8.84 Å

pLDDT: mean 83.84, std 18.5, range [29.08, 98.56]